Protein AF-A0A0U5GN51-F1 (afdb_monomer)

Secondary structure (DSSP, 8-state):
-------------------------------S-TT--SEEEEEE--TTPPSSSTTTHHHHHHHHHHSTT-EEEE--S----TTSHHHHHHHHHHHHHHHHHHHHHH-TT-EEEEEEETHHHHHHHHHHH--S-GGGT--SS-SS-TTTTTTEEEEEEES-TTPPTT-TT--SS--S----TTTSS--

Radius of gyration: 31.46 Å; Cα contacts (8 Å, |Δi|>4): 308; chains: 1; bounding box: 63×58×122 Å

Nearest PDB structures (foldseek):
  2axe-assembly1_A  TM=9.501E-01  e=9.273E-14  Talaromyces purpureogenus
  1g66-assembly1_A  TM=9.536E-01  e=6.601E-13  Talaromyces purpureogenus
  1qoz-assembly2_B  TM=9.505E-01  e=1.356E-12  Trichoderma reesei
  3hc7-assembly1_A  TM=6.832E-01  e=7.748E-05  Fromanvirus D29
  5h6b-assembly1_A  TM=6.484E-01  e=2.152E-02  Streptomyces sp. W007

Mean predicted aligned error: 11.3 Å

Structure (mmCIF, N/CA/C/O backbone):
data_AF-A0A0U5GN51-F1
#
_entry.id   AF-A0A0U5GN51-F1
#
loop_
_atom_site.group_PDB
_atom_site.id
_atom_site.type_symbol
_atom_site.label_atom_id
_atom_site.label_alt_id
_atom_site.label_comp_id
_atom_site.label_asym_id
_atom_site.label_entity_id
_atom_site.label_seq_id
_atom_site.pdbx_PDB_ins_code
_atom_site.Cartn_x
_atom_site.Cartn_y
_atom_site.Cartn_z
_atom_site.occupancy
_atom_site.B_iso_or_equiv
_atom_site.auth_seq_id
_atom_site.auth_comp_id
_atom_site.auth_asym_id
_atom_site.auth_atom_id
_atom_site.pdbx_PDB_model_num
ATOM 1 N N . MET A 1 1 ? -40.387 40.597 98.349 1.00 38.19 1 MET A N 1
ATOM 2 C CA . MET A 1 1 ? -41.046 39.315 98.676 1.00 38.19 1 MET A CA 1
ATOM 3 C C . MET A 1 1 ? -40.951 38.415 97.452 1.00 38.19 1 MET A C 1
ATOM 5 O O . MET A 1 1 ? -41.346 38.899 96.407 1.00 38.19 1 MET A O 1
ATOM 9 N N . LEU A 1 2 ? -40.359 37.216 97.619 1.00 40.59 2 LEU A N 1
ATOM 10 C CA . LEU A 1 2 ? -40.586 35.919 96.930 1.00 40.59 2 LEU A CA 1
ATOM 11 C C . LEU A 1 2 ? -40.814 35.911 95.391 1.00 40.59 2 LEU A C 1
ATOM 13 O O . LEU A 1 2 ? -41.627 36.668 94.898 1.00 40.59 2 LEU A O 1
ATOM 17 N N . THR A 1 3 ? -40.252 35.058 94.526 1.00 40.16 3 THR A N 1
ATOM 18 C CA . THR A 1 3 ? -39.489 33.790 94.581 1.00 40.16 3 THR A CA 1
ATOM 19 C C . THR A 1 3 ? -39.094 33.438 93.127 1.00 40.16 3 THR A C 1
ATOM 21 O O . THR A 1 3 ? -39.799 33.823 92.198 1.00 40.16 3 THR A O 1
ATOM 24 N N . ALA A 1 4 ? -37.995 32.700 92.925 1.00 49.88 4 ALA A N 1
ATOM 25 C CA . ALA A 1 4 ? -37.553 32.138 91.632 1.00 49.88 4 ALA A CA 1
ATOM 26 C C . ALA A 1 4 ? -38.436 30.945 91.165 1.00 49.88 4 ALA A C 1
ATOM 28 O O . ALA A 1 4 ? -39.259 30.481 91.956 1.00 49.88 4 ALA A O 1
ATOM 29 N N . PRO A 1 5 ? -38.252 30.396 89.939 1.00 51.97 5 PRO A N 1
ATOM 30 C CA . PRO A 1 5 ? -37.228 29.356 89.761 1.00 51.97 5 PRO A CA 1
ATOM 31 C C . PRO A 1 5 ? -36.459 29.371 88.419 1.00 51.97 5 PRO A C 1
ATOM 33 O O . PRO A 1 5 ? -36.757 30.095 87.476 1.00 51.97 5 PRO A O 1
ATOM 36 N N . ARG A 1 6 ? -35.399 28.557 88.422 1.00 58.19 6 ARG A N 1
ATOM 37 C CA . ARG A 1 6 ? -34.369 28.298 87.399 1.00 58.19 6 ARG A CA 1
ATOM 38 C C . ARG A 1 6 ? -34.846 27.249 86.378 1.00 58.19 6 ARG A C 1
ATOM 40 O O . ARG A 1 6 ? -35.735 26.494 86.739 1.00 58.19 6 ARG A O 1
ATOM 47 N N . LEU A 1 7 ? -34.194 27.151 85.207 1.00 44.00 7 LEU A N 1
ATOM 48 C CA . LEU A 1 7 ? -33.739 25.920 84.494 1.00 44.00 7 LEU A CA 1
ATOM 49 C C . LEU A 1 7 ? -33.368 26.277 83.021 1.00 44.00 7 LEU A C 1
ATOM 51 O O . LEU A 1 7 ? -34.203 26.803 82.302 1.00 44.00 7 LEU A O 1
ATOM 55 N N . THR A 1 8 ? -32.083 26.294 82.626 1.00 45.72 8 THR A N 1
ATOM 56 C CA . THR A 1 8 ? -31.265 25.252 81.929 1.00 45.72 8 THR A CA 1
ATOM 57 C C . THR A 1 8 ? -31.262 25.283 80.387 1.00 45.72 8 THR A C 1
ATOM 59 O O . THR A 1 8 ? -32.322 25.277 79.777 1.00 45.72 8 THR A O 1
ATOM 62 N N . ALA A 1 9 ? -30.046 25.114 79.830 1.00 43.88 9 ALA A N 1
ATOM 63 C CA . ALA A 1 9 ? -29.673 24.642 78.478 1.00 43.88 9 ALA A CA 1
ATOM 64 C C . ALA A 1 9 ? -29.927 25.622 77.301 1.00 43.88 9 ALA A C 1
ATOM 66 O O . ALA A 1 9 ? -30.834 26.431 77.353 1.00 43.88 9 ALA A O 1
ATOM 67 N N . ALA A 1 10 ? -29.156 25.662 76.210 1.00 46.44 10 ALA A N 1
ATOM 68 C CA . ALA A 1 10 ? -28.287 24.655 75.613 1.00 46.44 10 ALA A CA 1
ATOM 69 C C . ALA A 1 10 ? -27.150 25.308 74.798 1.00 46.44 10 ALA A C 1
ATOM 71 O O . ALA A 1 10 ? -27.327 26.352 74.172 1.00 46.44 10 ALA A O 1
ATOM 72 N N . LEU A 1 11 ? -25.990 24.652 74.789 1.00 46.25 11 LEU A N 1
ATOM 73 C CA . LEU A 1 11 ? -24.855 24.944 73.920 1.00 46.25 11 LEU A CA 1
ATOM 74 C C . LEU A 1 11 ? -25.123 24.277 72.559 1.00 46.25 11 LEU A C 1
ATOM 76 O O . LEU A 1 11 ? -25.147 23.050 72.473 1.00 46.25 11 LEU A O 1
ATOM 80 N N . ALA A 1 12 ? -25.370 25.058 71.508 1.00 49.84 12 ALA A N 1
ATOM 81 C CA . ALA A 1 12 ? -25.556 24.528 70.159 1.00 49.84 12 ALA A CA 1
ATOM 82 C C . ALA A 1 12 ? -24.184 24.248 69.517 1.00 49.84 12 ALA A C 1
ATOM 84 O O . ALA A 1 12 ? -23.492 25.170 69.089 1.00 49.84 12 ALA A O 1
ATOM 85 N N . LEU A 1 13 ? -23.779 22.975 69.466 1.00 45.56 13 LEU A N 1
ATOM 86 C CA . LEU A 1 13 ? -22.684 22.524 68.605 1.00 45.56 13 LEU A CA 1
ATOM 87 C C . LEU A 1 13 ? -23.172 22.498 67.148 1.00 45.56 13 LEU A C 1
ATOM 89 O O . LEU A 1 13 ? -24.049 21.710 66.798 1.00 45.56 13 LEU A O 1
ATOM 93 N N . LEU A 1 14 ? -22.571 23.326 66.291 1.00 48.72 14 LEU A N 1
ATOM 94 C CA . LEU A 1 14 ? -22.645 23.175 64.837 1.00 48.72 14 LEU A CA 1
ATOM 95 C C . LEU A 1 14 ? -21.832 21.931 64.432 1.00 48.72 14 LEU A C 1
ATOM 97 O O . LEU A 1 14 ? -20.604 21.975 64.398 1.00 48.72 14 LEU A O 1
ATOM 101 N N . MET A 1 15 ? -22.501 20.822 64.113 1.00 53.97 15 MET A N 1
ATOM 102 C CA . MET A 1 15 ? -21.882 19.729 63.357 1.00 53.97 15 MET A CA 1
ATOM 103 C C . MET A 1 15 ? -22.001 20.044 61.864 1.00 53.97 15 MET A C 1
ATOM 105 O O . MET A 1 15 ? -23.074 19.915 61.278 1.00 53.97 15 MET A O 1
ATOM 109 N N . GLY A 1 16 ? -20.900 20.480 61.251 1.00 48.59 16 GLY A N 1
ATOM 110 C CA . GLY A 1 16 ? -20.771 20.548 59.798 1.00 48.59 16 GLY A CA 1
ATOM 111 C C . GLY A 1 16 ? -20.596 19.141 59.229 1.00 48.59 16 GLY A C 1
ATOM 112 O O . GLY A 1 16 ? -19.594 18.481 59.487 1.00 48.59 16 GLY A O 1
ATOM 113 N N . SER A 1 17 ? -21.579 18.671 58.472 1.00 53.66 17 SER A N 1
ATOM 114 C CA . SER A 1 17 ? -21.536 17.410 57.733 1.00 53.66 17 SER A CA 1
ATOM 115 C C . SER A 1 17 ? -20.570 17.511 56.546 1.00 53.66 17 SER A C 1
ATOM 117 O O . SER A 1 17 ? -20.844 18.239 55.591 1.00 53.66 17 SER A O 1
ATOM 119 N N . LEU A 1 18 ? -19.459 16.765 56.580 1.00 51.66 18 LEU A N 1
ATOM 120 C CA . LEU A 1 18 ? -18.643 16.503 55.392 1.00 51.66 18 LEU A CA 1
ATOM 121 C C . LEU A 1 18 ? -19.393 15.524 54.481 1.00 51.66 18 LEU A C 1
ATOM 123 O O . LEU A 1 18 ? -19.531 14.345 54.803 1.00 51.66 18 LEU A O 1
ATOM 127 N N . ALA A 1 19 ? -19.872 16.010 53.338 1.00 51.22 19 ALA A N 1
ATOM 128 C CA . ALA A 1 19 ? -20.338 15.154 52.258 1.00 51.22 19 ALA A CA 1
ATOM 129 C C . ALA A 1 19 ? -19.118 14.524 51.568 1.00 51.22 19 ALA A C 1
ATOM 131 O O . ALA A 1 19 ? -18.328 15.215 50.925 1.00 51.22 19 ALA A O 1
ATOM 132 N N . VAL A 1 20 ? -18.947 13.213 51.725 1.00 55.44 20 VAL A N 1
ATOM 133 C CA . VAL A 1 20 ? -17.945 12.437 50.989 1.00 55.44 20 VAL A CA 1
ATOM 134 C C . VAL A 1 20 ? -18.515 12.179 49.596 1.00 55.44 20 VAL A C 1
ATOM 136 O O . VAL A 1 20 ? -19.449 11.395 49.443 1.00 55.44 20 VAL A O 1
ATOM 139 N N . ALA A 1 21 ? -18.002 12.874 48.581 1.00 53.38 21 ALA A N 1
ATOM 140 C CA . ALA A 1 21 ? -18.354 12.600 47.193 1.00 53.38 21 ALA A CA 1
ATOM 141 C C . ALA A 1 21 ? -17.786 11.228 46.802 1.00 53.38 21 ALA A C 1
ATOM 143 O O . ALA A 1 21 ? -16.571 11.035 46.754 1.00 53.38 21 ALA A O 1
ATOM 144 N N . SER A 1 22 ? -18.665 10.257 46.564 1.00 55.59 22 SER A N 1
ATOM 145 C CA . SER A 1 22 ? -18.295 8.950 46.030 1.00 55.59 22 SER A CA 1
ATOM 146 C C . SER A 1 22 ? -17.796 9.128 44.596 1.00 55.59 22 SER A C 1
ATOM 148 O O . SER A 1 22 ? -18.581 9.403 43.692 1.00 55.59 22 SER A O 1
ATOM 150 N N . LEU A 1 23 ? -16.485 9.001 44.391 1.00 53.91 23 LEU A N 1
ATOM 151 C CA . LEU A 1 23 ? -15.891 8.900 43.062 1.00 53.91 23 LEU A CA 1
ATOM 152 C C . LEU A 1 23 ? -16.212 7.504 42.527 1.00 53.91 23 LEU A C 1
ATOM 154 O O . LEU A 1 23 ? -15.568 6.525 42.903 1.00 53.91 23 LEU A O 1
ATOM 158 N N . THR A 1 24 ? -17.239 7.393 41.690 1.00 63.56 24 THR A N 1
ATOM 159 C CA . THR A 1 24 ? -17.376 6.211 40.844 1.00 63.56 24 THR A CA 1
ATOM 160 C C . THR A 1 24 ? -16.168 6.178 39.905 1.00 63.56 24 THR A C 1
ATOM 162 O O . THR A 1 24 ? -15.819 7.218 39.338 1.00 63.56 24 THR A O 1
ATOM 165 N N . PRO A 1 25 ? -15.484 5.032 39.746 1.00 55.38 25 PRO A N 1
ATOM 166 C CA . PRO A 1 25 ? -14.489 4.910 38.698 1.00 55.38 25 PRO A CA 1
ATOM 167 C C . PRO A 1 25 ? -15.198 5.177 37.371 1.00 55.38 25 PRO A C 1
ATOM 169 O O . PRO A 1 25 ? -16.188 4.527 37.037 1.00 55.38 25 PRO A O 1
ATOM 172 N N . LEU A 1 26 ? -14.734 6.204 36.664 1.00 50.91 26 LEU A N 1
ATOM 173 C CA . LEU A 1 26 ? -15.097 6.409 35.275 1.00 50.91 26 LEU A CA 1
ATOM 174 C C . LEU A 1 26 ? -14.551 5.196 34.528 1.00 50.91 26 LEU A C 1
ATOM 176 O O . LEU A 1 26 ? -13.338 5.021 34.443 1.00 50.91 26 LEU A O 1
ATOM 180 N N . ASP A 1 27 ? -15.453 4.350 34.049 1.00 50.72 27 ASP A N 1
ATOM 181 C CA . ASP A 1 27 ? -15.162 3.347 33.034 1.00 50.72 27 ASP A CA 1
ATOM 182 C C . ASP A 1 27 ? -14.655 4.112 31.801 1.00 50.72 27 ASP A C 1
ATOM 184 O O . ASP A 1 27 ? -15.428 4.684 31.028 1.00 50.72 27 ASP A O 1
ATOM 188 N N . VAL A 1 28 ? -13.331 4.226 31.665 1.00 54.47 28 VAL A N 1
ATOM 189 C CA . VAL A 1 28 ? -12.655 4.760 30.472 1.00 54.47 28 VAL A CA 1
ATOM 190 C C . VAL A 1 28 ? -12.574 3.634 29.441 1.00 54.47 28 VAL A C 1
ATOM 192 O O . VAL A 1 28 ? -11.522 3.328 28.903 1.00 54.47 28 VAL A O 1
ATOM 195 N N . ASP A 1 29 ? -13.707 2.995 29.177 1.00 56.75 29 ASP A N 1
ATOM 196 C CA . ASP A 1 29 ? -13.854 1.988 28.141 1.00 56.75 29 ASP A CA 1
ATOM 197 C C . ASP A 1 29 ? -15.118 2.316 27.343 1.00 56.75 29 ASP A C 1
ATOM 199 O O . ASP A 1 29 ? -16.209 2.480 27.884 1.00 56.75 29 ASP A O 1
ATOM 203 N N . LYS A 1 30 ? -14.943 2.445 26.022 1.00 49.97 30 LYS A N 1
ATOM 204 C CA . LYS A 1 30 ? -15.922 2.874 24.998 1.00 49.97 30 LYS A CA 1
ATOM 205 C C . LYS A 1 30 ? -16.166 4.381 24.836 1.00 49.97 30 LYS A C 1
ATOM 207 O O . LYS A 1 30 ? -17.293 4.868 24.790 1.00 49.97 30 LYS A O 1
ATOM 212 N N . ARG A 1 31 ? -15.092 5.091 24.489 1.00 43.47 31 ARG A N 1
ATOM 213 C CA . ARG A 1 31 ? -15.129 5.999 23.321 1.00 43.47 31 ARG A CA 1
ATOM 214 C C . ARG A 1 31 ? -14.282 5.464 22.162 1.00 43.47 31 ARG A C 1
ATOM 216 O O . ARG A 1 31 ? -13.689 6.240 21.424 1.00 43.47 31 ARG A O 1
ATOM 223 N N . GLN A 1 32 ? -14.237 4.147 21.959 1.00 51.44 32 GLN A N 1
ATOM 224 C CA . GLN A 1 32 ? -13.981 3.647 20.610 1.00 51.44 32 GLN A CA 1
ATOM 225 C C . GLN A 1 32 ? -15.177 4.090 19.783 1.00 51.44 32 GLN A C 1
ATOM 227 O O . GLN A 1 32 ? -16.275 3.546 19.907 1.00 51.44 32 GLN A O 1
ATOM 232 N N . SER A 1 33 ? -14.969 5.197 19.076 1.00 46.97 33 SER A N 1
ATOM 233 C CA . SER A 1 33 ? -15.914 5.798 18.156 1.00 46.97 33 SER A CA 1
ATOM 234 C C . SER A 1 33 ? -16.604 4.697 17.361 1.00 46.97 33 SER A C 1
ATOM 236 O O . SER A 1 33 ? -15.958 3.744 16.926 1.00 46.97 33 SER A O 1
ATOM 238 N N . ALA A 1 34 ? -17.907 4.825 17.149 1.00 52.12 34 ALA A N 1
ATOM 239 C CA . ALA A 1 34 ? -18.712 3.921 16.334 1.00 52.12 34 ALA A CA 1
ATOM 240 C C . ALA A 1 34 ? -18.304 3.912 14.832 1.00 52.12 34 ALA A C 1
ATOM 242 O O . ALA A 1 34 ? -19.148 3.691 13.971 1.00 52.12 34 ALA A O 1
ATOM 243 N N . THR A 1 35 ? -17.034 4.187 14.506 1.00 73.50 35 THR A N 1
ATOM 244 C CA . THR A 1 35 ? -16.494 4.464 13.167 1.00 73.50 35 THR A CA 1
ATOM 245 C C . THR A 1 35 ? -15.266 3.631 12.779 1.00 73.50 35 THR A C 1
ATOM 247 O O . THR A 1 35 ? -14.924 3.631 11.603 1.00 73.50 35 THR A O 1
ATOM 250 N N . CYS A 1 36 ? -14.590 2.933 13.701 1.00 91.94 36 CYS A N 1
ATOM 251 C CA . CYS A 1 36 ? -13.460 2.067 13.333 1.00 91.94 36 CYS A CA 1
ATOM 252 C C . CYS A 1 36 ? -13.967 0.708 12.848 1.00 91.94 36 CYS A C 1
ATOM 254 O O . CYS A 1 36 ? -14.686 0.014 13.569 1.00 91.94 36 CYS A O 1
ATOM 256 N N . ALA A 1 37 ? -13.580 0.316 11.637 1.00 95.75 37 ALA A N 1
ATOM 257 C CA . ALA A 1 37 ? -13.895 -1.005 11.115 1.00 95.75 37 ALA A CA 1
ATOM 258 C C . ALA A 1 37 ? -13.001 -2.063 11.766 1.00 95.75 37 ALA A C 1
ATOM 260 O O . ALA A 1 37 ? -11.827 -1.810 12.028 1.00 95.75 37 ALA A O 1
ATOM 261 N N . ALA A 1 38 ? -13.524 -3.271 11.983 1.00 95.56 38 ALA A N 1
ATOM 262 C CA . ALA A 1 38 ? -12.699 -4.381 12.466 1.00 95.56 38 ALA A CA 1
ATOM 263 C C . ALA A 1 38 ? -11.573 -4.723 11.472 1.00 95.56 38 ALA A C 1
ATOM 265 O O . ALA A 1 38 ? -10.470 -5.069 11.884 1.00 95.56 38 ALA A O 1
ATOM 266 N N . VAL A 1 39 ? -11.853 -4.576 10.172 1.00 98.00 39 VAL A N 1
ATOM 267 C CA . VAL A 1 39 ? -10.902 -4.763 9.074 1.00 98.00 39 VAL A CA 1
ATOM 268 C C . VAL A 1 39 ? -10.903 -3.520 8.185 1.00 98.00 39 VAL A C 1
ATOM 270 O O . VAL A 1 39 ? -11.970 -3.043 7.785 1.00 98.00 39 VAL A O 1
ATOM 273 N N . HIS A 1 40 ? -9.718 -3.013 7.857 1.00 98.44 40 HIS A N 1
ATOM 274 C CA . HIS A 1 40 ? -9.538 -1.892 6.942 1.00 98.44 40 HIS A CA 1
ATOM 275 C C . HIS A 1 40 ? -8.510 -2.210 5.859 1.00 98.44 40 HIS A C 1
ATOM 277 O O . HIS A 1 40 ? -7.457 -2.785 6.137 1.00 98.44 40 HIS A O 1
ATOM 283 N N . LEU A 1 41 ? -8.839 -1.865 4.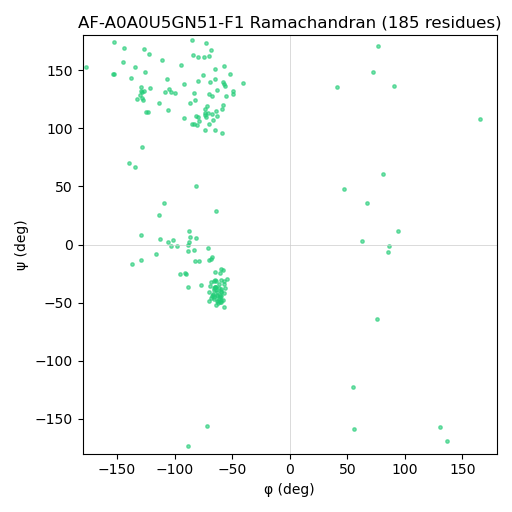617 1.00 98.81 41 LEU A N 1
ATOM 284 C CA . LEU A 1 41 ? -8.011 -2.131 3.449 1.00 98.81 41 LEU A CA 1
ATOM 285 C C . LEU A 1 41 ? -7.398 -0.836 2.924 1.00 98.81 41 LEU A C 1
ATOM 287 O O . LEU A 1 41 ? -8.128 0.104 2.625 1.00 98.81 41 LEU A O 1
ATOM 291 N N . PHE A 1 42 ? -6.093 -0.845 2.686 1.00 98.88 42 PHE A N 1
ATOM 292 C CA . PHE A 1 42 ? -5.419 0.167 1.877 1.00 98.88 42 PHE A CA 1
ATOM 293 C C . PHE A 1 42 ? -5.195 -0.376 0.474 1.00 98.88 42 PHE A C 1
ATOM 295 O O . PHE A 1 42 ? -4.677 -1.484 0.318 1.00 98.88 42 PHE A O 1
ATOM 302 N N . VAL A 1 43 ? -5.575 0.391 -0.545 1.00 98.88 43 VAL A N 1
ATOM 303 C CA . VAL A 1 43 ? -5.529 -0.060 -1.940 1.00 98.88 43 VAL A CA 1
ATOM 304 C C . VAL A 1 43 ? -4.706 0.904 -2.792 1.00 98.88 43 VAL A C 1
ATOM 306 O O . VAL A 1 43 ? -5.098 2.048 -2.998 1.00 98.88 43 VAL A O 1
ATOM 309 N N . ALA A 1 44 ? -3.567 0.448 -3.307 1.00 98.88 44 ALA A N 1
ATOM 310 C CA . ALA A 1 44 ? -2.667 1.236 -4.139 1.00 98.88 44 ALA A CA 1
ATOM 311 C C . ALA A 1 44 ? -2.764 0.821 -5.614 1.00 98.88 44 ALA A C 1
ATOM 313 O O . ALA A 1 44 ? -2.424 -0.305 -5.998 1.00 98.88 44 ALA A O 1
ATOM 314 N N . ARG A 1 45 ? -3.226 1.762 -6.442 1.00 98.81 45 ARG A N 1
ATOM 315 C CA . ARG A 1 45 ? -3.327 1.608 -7.899 1.00 98.81 45 ARG A CA 1
ATOM 316 C C . ARG A 1 45 ? -1.955 1.590 -8.576 1.00 98.81 45 ARG A C 1
ATOM 318 O O . ARG A 1 45 ? -0.970 2.045 -8.006 1.00 98.81 45 ARG A O 1
ATOM 325 N N . GLY A 1 46 ? -1.910 1.098 -9.805 1.00 98.50 46 GLY A N 1
ATOM 326 C CA . GLY A 1 46 ? -0.740 1.137 -10.668 1.00 98.50 46 GLY A CA 1
ATOM 327 C C . GLY A 1 46 ? -0.594 2.439 -11.453 1.00 98.50 46 GLY A C 1
ATOM 328 O O . GLY A 1 46 ? -1.442 3.332 -11.440 1.00 98.50 46 GLY A O 1
ATOM 329 N N . THR A 1 47 ? 0.515 2.524 -12.181 1.00 98.19 47 THR A N 1
ATOM 330 C CA . THR A 1 47 ? 0.878 3.673 -13.010 1.00 98.19 47 THR A CA 1
ATOM 331 C C . THR A 1 47 ? -0.203 4.014 -14.041 1.00 98.19 47 THR A C 1
ATOM 333 O O . THR A 1 47 ? -0.725 3.143 -14.730 1.00 98.19 47 THR A O 1
ATOM 336 N N . THR A 1 48 ? -0.501 5.305 -14.184 1.00 97.88 48 THR A N 1
ATOM 337 C CA . THR A 1 48 ? -1.510 5.935 -15.058 1.00 97.88 48 THR A CA 1
ATOM 338 C C . THR A 1 48 ? -2.964 5.568 -14.776 1.00 97.88 48 THR A C 1
ATOM 340 O O . THR A 1 48 ? -3.861 6.054 -15.467 1.00 97.88 48 THR A O 1
ATOM 343 N N . GLU A 1 49 ? -3.230 4.765 -13.747 1.00 98.44 49 GLU A N 1
ATOM 344 C CA . GLU A 1 49 ? -4.600 4.492 -13.341 1.00 98.44 49 GLU A CA 1
ATOM 345 C C . GLU A 1 49 ? -5.243 5.754 -12.732 1.00 98.44 49 GLU A C 1
ATOM 347 O O . GLU A 1 49 ? -4.579 6.490 -11.987 1.00 98.44 49 GLU A O 1
ATOM 352 N N . PRO A 1 50 ? -6.530 6.034 -13.022 1.00 98.06 50 PRO A N 1
ATOM 353 C CA . PRO A 1 50 ? -7.242 7.151 -12.406 1.00 98.06 50 PRO A CA 1
ATOM 354 C C . PRO A 1 50 ? -7.250 7.050 -10.873 1.00 98.06 50 PRO A C 1
ATOM 356 O O . PRO A 1 50 ? -7.218 5.933 -10.351 1.00 98.06 50 PRO A O 1
ATOM 359 N N . PRO A 1 51 ? -7.353 8.176 -10.138 1.00 98.25 51 PRO A N 1
ATOM 360 C CA . PRO A 1 51 ? -7.499 8.153 -8.684 1.00 98.25 51 PRO A CA 1
ATOM 361 C C . PRO A 1 51 ? -8.600 7.185 -8.224 1.00 98.25 51 PRO A C 1
ATOM 363 O O . PRO A 1 51 ? -9.709 7.192 -8.763 1.00 98.25 51 PRO A O 1
ATOM 366 N N . GLY A 1 52 ? -8.279 6.349 -7.235 1.00 98.19 52 GLY A N 1
ATOM 367 C CA . GLY A 1 52 ? -9.128 5.259 -6.759 1.00 98.19 52 GLY A CA 1
ATOM 368 C C . GLY A 1 52 ? -8.370 3.934 -6.658 1.00 98.19 52 GLY A C 1
ATOM 369 O O . GLY A 1 52 ? -7.146 3.908 -6.555 1.00 98.19 52 GLY A O 1
ATOM 370 N N . ASP A 1 53 ? -9.113 2.828 -6.695 1.00 98.19 53 ASP A N 1
ATOM 371 C CA . ASP A 1 53 ? -8.590 1.492 -6.370 1.00 98.19 53 ASP A CA 1
ATOM 372 C C . ASP A 1 53 ? -7.778 0.822 -7.493 1.00 98.19 53 ASP A C 1
ATOM 374 O O . ASP A 1 53 ? -7.136 -0.204 -7.264 1.00 98.19 53 ASP A O 1
ATOM 378 N N . GLY A 1 54 ? -7.853 1.347 -8.719 1.00 98.19 54 GLY A N 1
ATOM 379 C CA . GLY A 1 54 ? -7.260 0.719 -9.901 1.00 98.19 54 GLY A CA 1
ATOM 380 C C . GLY A 1 54 ? -7.734 -0.721 -10.152 1.00 98.19 54 GLY A C 1
ATOM 381 O O . GLY A 1 54 ? -8.778 -1.167 -9.664 1.00 98.19 54 GLY A O 1
ATOM 382 N N . LEU A 1 55 ? -6.945 -1.474 -10.915 1.00 97.88 55 LEU A N 1
ATOM 383 C CA . LEU A 1 55 ? -7.211 -2.863 -11.300 1.00 97.88 55 LEU A CA 1
ATOM 384 C C . LEU A 1 55 ? -7.333 -3.796 -10.088 1.00 97.88 55 LEU A C 1
ATOM 386 O O . LEU A 1 55 ? -8.192 -4.689 -10.059 1.00 97.88 55 LEU A O 1
ATOM 390 N N . ILE A 1 56 ? -6.508 -3.572 -9.062 1.00 98.25 56 ILE A N 1
ATOM 391 C CA . ILE A 1 56 ? -6.525 -4.378 -7.837 1.00 98.25 56 ILE A CA 1
ATOM 392 C C . ILE A 1 56 ? -7.773 -4.141 -6.981 1.00 98.25 56 ILE A C 1
ATOM 394 O O . ILE A 1 56 ? -8.108 -4.973 -6.138 1.00 98.25 56 ILE A O 1
ATOM 398 N N . GLY A 1 57 ? -8.543 -3.084 -7.256 1.00 98.31 57 GLY A N 1
ATOM 399 C CA . GLY A 1 57 ? -9.830 -2.834 -6.613 1.00 98.31 57 GLY A CA 1
ATOM 400 C C . GLY A 1 57 ? -10.812 -3.999 -6.715 1.00 98.31 57 GLY A C 1
ATOM 401 O O . GLY A 1 57 ? -11.595 -4.218 -5.795 1.00 98.31 57 GLY A O 1
ATOM 402 N N . SER A 1 58 ? -10.739 -4.809 -7.773 1.00 98.19 58 SER A N 1
ATOM 403 C CA . SER A 1 58 ? -11.548 -6.031 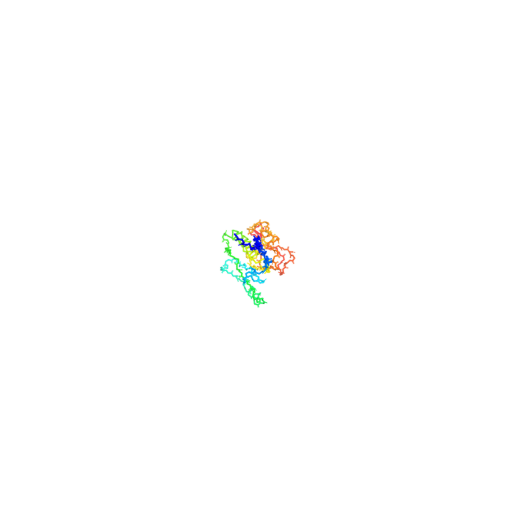-7.891 1.00 98.19 58 SER A CA 1
ATOM 404 C C . SER A 1 58 ? -11.284 -7.032 -6.754 1.00 98.19 58 SER A C 1
ATOM 406 O O . SER A 1 58 ? -12.232 -7.580 -6.190 1.00 98.19 58 SER A O 1
ATOM 408 N N . LEU A 1 59 ? -10.020 -7.212 -6.352 1.00 98.12 59 LEU A N 1
ATOM 409 C CA . LEU A 1 59 ? -9.651 -8.024 -5.193 1.00 98.12 59 LEU A CA 1
ATOM 410 C C . LEU A 1 59 ? -10.148 -7.386 -3.893 1.00 98.12 59 LEU A C 1
ATOM 412 O O . LEU A 1 59 ? -10.720 -8.082 -3.053 1.00 98.12 59 LEU A O 1
ATOM 416 N N . ALA A 1 60 ? -9.986 -6.069 -3.743 1.00 98.38 60 ALA A N 1
ATOM 417 C CA . ALA A 1 60 ? -10.480 -5.359 -2.567 1.00 98.38 60 ALA A CA 1
ATOM 418 C C . ALA A 1 60 ? -11.996 -5.559 -2.390 1.00 98.38 60 ALA A C 1
ATOM 420 O O . ALA A 1 60 ? -12.454 -5.838 -1.285 1.00 98.38 60 ALA A O 1
ATOM 421 N N . GLN A 1 61 ? -12.773 -5.519 -3.478 1.00 98.38 61 GLN A N 1
ATOM 422 C CA . GLN A 1 61 ? -14.217 -5.769 -3.430 1.00 98.38 61 GLN A CA 1
ATOM 423 C C . GLN A 1 61 ? -14.571 -7.202 -3.019 1.00 98.38 61 GLN A C 1
ATOM 425 O O . GLN A 1 61 ? -15.535 -7.400 -2.281 1.00 98.38 61 GLN A O 1
ATOM 430 N N . LEU A 1 62 ? -13.789 -8.204 -3.436 1.00 98.31 62 LEU A N 1
ATOM 431 C CA . LEU A 1 62 ? -13.980 -9.583 -2.973 1.00 98.31 62 LEU A CA 1
ATOM 432 C C . LEU A 1 62 ? -13.750 -9.701 -1.463 1.00 98.31 62 LEU A C 1
ATOM 434 O O . LEU A 1 62 ? -14.544 -10.333 -0.766 1.00 98.31 62 LEU A O 1
ATOM 438 N N . VAL A 1 63 ? -12.699 -9.060 -0.945 1.00 97.88 63 VAL A N 1
ATOM 439 C CA . VAL A 1 63 ? -12.402 -9.063 0.493 1.00 97.88 63 VAL A CA 1
ATOM 440 C C . VAL A 1 63 ? -13.475 -8.313 1.279 1.00 97.88 63 VAL A C 1
ATOM 442 O O . VAL A 1 63 ? -13.938 -8.830 2.293 1.00 97.88 63 VAL A O 1
ATOM 445 N N . LEU A 1 64 ? -13.941 -7.157 0.800 1.00 98.00 64 LEU A N 1
ATOM 446 C CA . LEU A 1 64 ? -15.058 -6.434 1.416 1.00 98.00 64 LEU A CA 1
ATOM 447 C C . LEU A 1 64 ? -16.347 -7.270 1.427 1.00 98.00 64 LEU A C 1
ATOM 449 O O . LEU A 1 64 ? -17.025 -7.344 2.448 1.00 98.00 64 LEU A O 1
ATOM 453 N N . GLY A 1 65 ? -16.668 -7.949 0.322 1.00 98.00 65 GLY A N 1
ATOM 454 C CA . GLY A 1 65 ? -17.846 -8.817 0.228 1.00 98.00 65 GLY A CA 1
ATOM 455 C C . GLY A 1 65 ? -17.797 -10.020 1.175 1.00 98.00 65 GLY A C 1
ATOM 456 O O . GLY A 1 65 ? -18.835 -10.451 1.676 1.00 98.00 65 GLY A O 1
ATOM 457 N N . ALA A 1 66 ? -16.600 -10.538 1.459 1.00 97.81 66 ALA A N 1
ATOM 458 C CA . ALA A 1 66 ? -16.388 -11.635 2.400 1.00 97.81 66 ALA A CA 1
ATOM 459 C C . ALA A 1 66 ? -16.328 -11.189 3.873 1.00 97.81 66 ALA A C 1
ATOM 461 O O . ALA A 1 66 ? -16.431 -12.032 4.763 1.00 97.81 66 ALA A O 1
ATOM 462 N N . ASN A 1 67 ? -16.177 -9.887 4.143 1.00 96.88 67 ASN A N 1
ATOM 463 C CA . ASN A 1 67 ? -15.992 -9.341 5.488 1.00 96.88 67 ASN A CA 1
ATOM 464 C C . ASN A 1 67 ? -16.993 -8.202 5.753 1.00 96.88 67 ASN A C 1
ATOM 466 O O . ASN A 1 67 ? -16.654 -7.026 5.600 1.00 96.88 67 ASN A O 1
ATOM 470 N N . PRO A 1 68 ? -18.235 -8.519 6.166 1.00 95.38 68 PRO A N 1
ATOM 471 C CA . PRO A 1 68 ? -19.238 -7.504 6.469 1.00 95.38 68 PRO A CA 1
ATOM 472 C C . PRO A 1 68 ? -18.742 -6.492 7.509 1.00 95.38 68 PRO A C 1
ATOM 474 O O . PRO A 1 68 ? -18.292 -6.865 8.591 1.00 95.38 68 PRO A O 1
ATOM 477 N N . GLY A 1 69 ? -18.845 -5.202 7.184 1.00 95.38 69 GLY A N 1
ATOM 478 C CA . GLY A 1 69 ? -18.367 -4.110 8.040 1.00 95.38 69 GLY A CA 1
ATOM 479 C C . GLY A 1 69 ? -16.887 -3.755 7.861 1.00 95.38 69 GLY A C 1
ATOM 480 O O . GLY A 1 69 ? -16.424 -2.814 8.504 1.00 95.38 69 GLY A O 1
ATOM 481 N N . ALA A 1 70 ? -16.154 -4.454 6.986 1.00 97.69 70 ALA A N 1
ATOM 482 C CA . ALA A 1 70 ? -14.847 -3.996 6.536 1.00 97.69 70 ALA A CA 1
ATOM 483 C C . ALA A 1 70 ? -14.973 -2.692 5.733 1.00 97.69 70 ALA A C 1
ATOM 485 O O . ALA A 1 70 ? -15.987 -2.426 5.083 1.00 97.69 70 ALA A O 1
ATOM 486 N N . THR A 1 71 ? -13.926 -1.876 5.779 1.00 98.31 71 THR A N 1
ATOM 487 C CA . THR A 1 71 ? -13.842 -0.606 5.042 1.00 98.31 71 THR A CA 1
ATOM 488 C C . THR A 1 71 ? -12.566 -0.565 4.213 1.00 98.31 71 THR A C 1
ATOM 490 O O . THR A 1 71 ? -11.699 -1.425 4.366 1.00 98.31 71 THR A O 1
ATOM 493 N N . LYS A 1 72 ? -12.455 0.411 3.311 1.00 98.31 72 LYS A N 1
ATOM 494 C CA . LYS A 1 72 ? -11.237 0.631 2.533 1.00 98.31 72 LYS A CA 1
ATOM 495 C C . LYS A 1 72 ? -10.983 2.107 2.279 1.00 98.31 72 LYS A C 1
ATOM 497 O O . LYS A 1 72 ? -11.943 2.876 2.191 1.00 98.31 72 LYS A O 1
ATOM 502 N N . GLU A 1 73 ? -9.729 2.438 2.028 1.00 98.56 73 GLU A N 1
ATOM 503 C CA . GLU A 1 73 ? -9.321 3.668 1.363 1.00 98.56 73 GLU A CA 1
ATOM 504 C C . GLU A 1 73 ? -8.257 3.392 0.295 1.00 98.56 73 GLU A C 1
ATOM 506 O O . GLU A 1 73 ? -7.543 2.386 0.331 1.00 98.56 73 GLU A O 1
ATOM 511 N N . SER A 1 74 ? -8.215 4.251 -0.722 1.00 98.81 74 SER A N 1
ATOM 512 C CA . SER A 1 74 ? -7.212 4.162 -1.780 1.00 98.81 74 SER A CA 1
ATOM 513 C C . SER A 1 74 ? -6.014 5.022 -1.395 1.00 98.81 74 SER A C 1
ATOM 515 O O . SER A 1 74 ? -6.211 6.149 -0.954 1.00 98.81 74 SER A O 1
ATOM 517 N N . ILE A 1 75 ? -4.795 4.532 -1.625 1.00 98.81 75 ILE A N 1
ATOM 518 C CA . ILE A 1 75 ? -3.585 5.329 -1.412 1.00 98.81 75 ILE A CA 1
ATOM 519 C C . ILE A 1 75 ? -3.587 6.509 -2.386 1.00 98.81 75 ILE A C 1
ATOM 521 O O . ILE A 1 75 ? -3.499 6.324 -3.607 1.00 98.81 75 ILE A O 1
ATOM 525 N N . ASP A 1 76 ? -3.681 7.721 -1.839 1.00 98.12 76 ASP A N 1
ATOM 526 C CA . ASP A 1 76 ? -3.636 8.944 -2.635 1.00 98.12 76 ASP A CA 1
ATOM 527 C C . ASP A 1 76 ? -2.192 9.360 -2.939 1.00 98.12 76 ASP A C 1
ATOM 529 O O . ASP A 1 76 ? -1.457 9.854 -2.090 1.00 98.12 76 ASP A O 1
ATOM 533 N N . TYR A 1 77 ? -1.770 9.107 -4.172 1.00 98.31 77 TYR A N 1
ATOM 534 C CA . TYR A 1 77 ? -0.444 9.446 -4.678 1.00 98.31 77 TYR A CA 1
ATOM 535 C C . TYR A 1 77 ? -0.498 9.663 -6.194 1.00 98.31 77 TYR A C 1
ATOM 537 O O . TYR A 1 77 ? -1.536 9.427 -6.817 1.00 98.31 77 TYR A O 1
ATOM 545 N N . LEU A 1 78 ? 0.601 10.100 -6.816 1.00 97.56 78 LEU A N 1
ATOM 546 C CA . LEU A 1 78 ? 0.602 10.513 -8.226 1.00 97.56 78 LEU A CA 1
ATOM 547 C C . LEU A 1 78 ? 0.297 9.375 -9.214 1.00 97.56 78 LEU A C 1
ATOM 549 O O . LEU A 1 78 ? -0.381 9.613 -10.213 1.00 97.56 78 LEU A O 1
ATOM 553 N N . ALA A 1 79 ? 0.762 8.153 -8.944 1.00 97.81 79 ALA A N 1
ATOM 554 C CA . ALA A 1 79 ? 0.650 7.003 -9.843 1.00 97.81 79 ALA A CA 1
ATOM 555 C C . ALA A 1 79 ? 1.043 7.313 -11.298 1.00 97.81 79 ALA A C 1
ATOM 557 O O . ALA A 1 79 ? 0.308 7.002 -12.229 1.00 97.81 79 ALA A O 1
ATOM 558 N N . THR A 1 80 ? 2.176 7.971 -11.526 1.00 96.56 80 THR A N 1
ATOM 559 C CA . THR A 1 80 ? 2.575 8.452 -12.860 1.00 96.56 80 THR A CA 1
ATOM 560 C C . THR A 1 80 ? 3.779 7.698 -13.417 1.00 96.56 80 THR A C 1
ATOM 562 O O . THR A 1 80 ? 4.533 7.054 -12.687 1.00 96.56 80 THR A O 1
ATOM 565 N N . SER A 1 81 ? 3.926 7.754 -14.740 1.00 94.25 81 SER A N 1
ATOM 566 C CA . SER A 1 81 ? 5.061 7.219 -15.489 1.00 94.25 81 SER A CA 1
ATOM 567 C C . SER A 1 81 ? 6.192 8.244 -15.612 1.00 94.25 81 SER A C 1
ATOM 569 O O . SER A 1 81 ? 6.128 9.350 -15.063 1.00 94.25 81 SER A O 1
ATOM 571 N N . ASP A 1 82 ? 7.210 7.886 -16.392 1.00 89.25 82 ASP A N 1
ATOM 572 C CA . ASP A 1 82 ? 8.285 8.786 -16.795 1.00 89.25 82 ASP A CA 1
ATOM 573 C C . ASP A 1 82 ? 7.769 10.095 -17.412 1.00 89.25 82 ASP A C 1
ATOM 575 O O . ASP A 1 82 ? 6.725 10.100 -18.076 1.00 89.25 82 ASP A O 1
ATOM 579 N N . PRO A 1 83 ? 8.490 11.214 -17.202 1.00 91.56 83 PRO A N 1
ATOM 580 C CA . PRO A 1 83 ? 9.806 11.321 -16.548 1.00 91.56 83 PRO A CA 1
ATOM 581 C C . PRO A 1 83 ? 9.748 11.468 -15.016 1.00 91.56 83 PRO A C 1
ATOM 583 O O . PRO A 1 83 ? 10.770 11.722 -14.385 1.00 91.56 83 PRO A O 1
ATOM 586 N N . ILE A 1 84 ? 8.562 11.357 -14.410 1.00 92.69 84 ILE A N 1
ATOM 587 C CA . ILE A 1 84 ? 8.346 11.595 -12.974 1.00 92.69 84 ILE A CA 1
ATOM 588 C C . ILE A 1 84 ? 7.952 10.322 -12.212 1.00 92.69 84 ILE A C 1
ATOM 590 O O . ILE A 1 84 ? 7.354 10.405 -11.141 1.00 92.69 84 ILE A O 1
ATOM 594 N N . TYR A 1 85 ? 8.329 9.146 -12.725 1.00 93.38 85 TYR A N 1
ATOM 595 C CA . TYR A 1 85 ? 8.099 7.863 -12.056 1.00 93.38 85 TYR A CA 1
ATOM 596 C C . TYR A 1 85 ? 8.776 7.816 -10.678 1.00 93.38 85 TYR A C 1
ATOM 598 O O . TYR A 1 85 ? 8.116 7.504 -9.692 1.00 93.38 85 TYR A O 1
ATOM 606 N N . LEU A 1 86 ? 10.061 8.183 -10.576 1.00 93.12 86 LEU A N 1
ATOM 607 C CA . LEU A 1 86 ? 10.786 8.116 -9.296 1.00 93.12 86 LEU A CA 1
ATOM 608 C C . LEU A 1 86 ? 10.182 9.055 -8.235 1.00 93.12 86 LEU A C 1
ATOM 610 O O . LEU A 1 86 ? 9.871 8.571 -7.149 1.00 93.12 86 LEU A O 1
ATOM 614 N N . PRO A 1 87 ? 9.898 10.346 -8.530 1.00 93.94 87 PRO A N 1
ATOM 615 C CA . PRO A 1 87 ? 9.135 11.189 -7.609 1.00 93.94 87 PRO A CA 1
ATOM 616 C C . PRO A 1 87 ? 7.763 10.611 -7.235 1.00 93.94 87 PRO A C 1
ATOM 618 O O . PRO A 1 87 ? 7.347 10.739 -6.088 1.00 93.94 87 PRO A O 1
ATOM 621 N N . SER A 1 88 ? 7.064 9.961 -8.176 1.00 96.50 88 SER A N 1
ATOM 622 C CA . SER A 1 88 ? 5.790 9.277 -7.904 1.00 96.50 88 SER A CA 1
ATOM 623 C C . SER A 1 88 ? 5.946 8.185 -6.853 1.00 96.50 88 SER A C 1
ATOM 625 O O . SER A 1 88 ? 5.120 8.093 -5.951 1.00 96.50 88 SER A O 1
ATOM 627 N N . VAL A 1 89 ? 7.003 7.376 -6.954 1.00 95.88 89 VAL A N 1
ATOM 628 C CA . VAL A 1 89 ? 7.304 6.319 -5.983 1.00 95.88 89 VAL A CA 1
ATOM 629 C C . VAL A 1 89 ? 7.610 6.916 -4.616 1.00 95.88 89 VAL A C 1
ATOM 631 O O . VAL A 1 89 ? 6.961 6.534 -3.649 1.00 95.88 89 VAL A O 1
ATOM 634 N N . THR A 1 90 ? 8.527 7.885 -4.529 1.00 94.38 90 THR A N 1
ATOM 635 C CA . THR A 1 90 ? 8.907 8.495 -3.244 1.00 94.38 90 THR A CA 1
ATOM 636 C C . THR A 1 90 ? 7.697 9.109 -2.533 1.00 94.38 90 THR A C 1
ATOM 638 O O . THR A 1 90 ? 7.444 8.800 -1.372 1.00 94.38 90 THR A O 1
ATOM 641 N N . ILE A 1 91 ? 6.883 9.891 -3.253 1.00 95.88 91 ILE A N 1
ATOM 642 C CA . ILE A 1 91 ? 5.643 10.475 -2.715 1.00 95.88 91 ILE A CA 1
ATOM 643 C C . ILE A 1 91 ? 4.633 9.381 -2.344 1.00 95.88 91 ILE A C 1
ATOM 645 O O . ILE A 1 91 ? 3.913 9.504 -1.359 1.00 95.88 91 ILE A O 1
ATOM 649 N N . GLY A 1 92 ? 4.564 8.292 -3.111 1.00 98.00 92 GLY A N 1
ATOM 650 C CA . GLY A 1 92 ? 3.693 7.162 -2.798 1.00 98.00 92 GLY A CA 1
ATOM 651 C C . GLY A 1 92 ? 4.085 6.431 -1.515 1.00 98.00 92 GLY A C 1
ATOM 652 O O . GLY A 1 92 ? 3.205 6.072 -0.739 1.00 98.00 92 GLY A O 1
ATOM 653 N N . ILE A 1 93 ? 5.381 6.252 -1.254 1.00 97.75 93 ILE A N 1
ATOM 654 C CA . ILE A 1 93 ? 5.893 5.658 -0.006 1.00 97.75 93 ILE A CA 1
ATOM 655 C C . ILE A 1 93 ? 5.517 6.540 1.192 1.00 97.75 93 ILE A C 1
ATOM 657 O O . ILE A 1 93 ? 5.030 6.044 2.214 1.00 97.75 93 ILE A O 1
ATOM 661 N N . GLU A 1 94 ? 5.684 7.858 1.057 1.00 96.88 94 GLU A N 1
ATOM 662 C CA . GLU A 1 94 ? 5.255 8.831 2.068 1.00 96.88 94 GLU A CA 1
ATOM 663 C C . GLU A 1 94 ? 3.741 8.754 2.302 1.00 96.88 94 GLU A C 1
ATOM 665 O O . GLU A 1 94 ? 3.305 8.655 3.448 1.00 96.88 94 GLU A O 1
ATOM 670 N N . ALA A 1 95 ? 2.943 8.683 1.232 1.00 98.50 95 ALA A N 1
ATOM 671 C CA . ALA A 1 95 ? 1.491 8.571 1.316 1.00 98.50 95 ALA A CA 1
ATOM 672 C C . ALA A 1 95 ? 1.033 7.274 2.001 1.00 98.50 95 ALA A C 1
ATOM 674 O O . ALA A 1 95 ? 0.102 7.309 2.806 1.00 98.50 95 ALA A O 1
ATOM 675 N N . VAL A 1 96 ? 1.670 6.131 1.714 1.00 98.69 96 VAL A 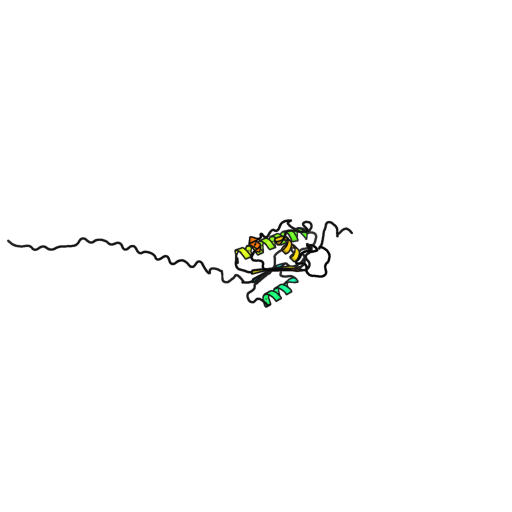N 1
ATOM 676 C CA . VAL A 1 96 ? 1.406 4.865 2.423 1.00 98.69 96 VAL A CA 1
ATOM 677 C C . VAL A 1 96 ? 1.698 5.032 3.911 1.00 98.69 96 VAL A C 1
ATOM 679 O O . VAL A 1 96 ? 0.867 4.681 4.747 1.00 98.69 96 VAL A O 1
ATOM 682 N N . THR A 1 97 ? 2.849 5.612 4.244 1.00 98.00 97 THR A N 1
ATOM 683 C CA . THR A 1 97 ? 3.266 5.830 5.633 1.00 98.00 97 THR A CA 1
ATOM 684 C C . THR A 1 97 ? 2.274 6.725 6.371 1.00 98.00 97 THR A C 1
ATOM 686 O O . THR A 1 97 ? 1.804 6.368 7.449 1.00 98.00 97 THR A O 1
ATOM 689 N N . GLU A 1 98 ? 1.902 7.864 5.790 1.00 98.25 98 GLU A N 1
ATOM 690 C CA . GLU A 1 98 ? 0.969 8.814 6.394 1.00 98.25 98 GLU A CA 1
ATOM 691 C C . GLU A 1 98 ? -0.415 8.191 6.615 1.00 98.25 98 GLU A C 1
ATOM 693 O O . GLU A 1 98 ? -0.935 8.229 7.731 1.00 98.25 98 GLU A O 1
ATOM 698 N N . GLN A 1 99 ? -0.994 7.561 5.591 1.00 98.38 99 GLN A N 1
ATOM 699 C CA . GLN A 1 99 ? -2.343 6.994 5.677 1.00 98.38 99 GLN A CA 1
ATOM 700 C C . GLN A 1 99 ? -2.408 5.826 6.667 1.00 98.38 99 GLN A C 1
ATOM 702 O O . GLN A 1 99 ? -3.270 5.815 7.547 1.00 98.38 99 GLN A O 1
ATOM 707 N N . VAL A 1 100 ? -1.456 4.887 6.606 1.00 98.25 100 VAL A N 1
ATOM 708 C CA . VAL A 1 100 ? -1.419 3.742 7.532 1.00 98.25 100 VAL A CA 1
ATOM 709 C C . VAL A 1 100 ? -1.238 4.215 8.972 1.00 98.25 100 VAL A C 1
ATOM 711 O O . VAL A 1 100 ? -1.984 3.800 9.858 1.00 98.25 100 VAL A O 1
ATOM 714 N N . THR A 1 101 ? -0.279 5.106 9.230 1.00 97.12 101 THR A N 1
ATOM 715 C CA . THR A 1 101 ? 0.014 5.561 10.600 1.00 97.12 101 THR A CA 1
ATOM 716 C C . THR A 1 101 ? -1.102 6.428 11.176 1.00 97.12 101 THR A C 1
ATOM 718 O O . THR A 1 101 ? -1.424 6.302 12.363 1.00 97.12 101 THR A O 1
ATOM 721 N N . SER A 1 102 ? -1.747 7.246 10.341 1.00 96.94 102 SER A N 1
ATOM 722 C CA . SER A 1 102 ? -2.948 8.001 10.700 1.00 96.94 102 SER A CA 1
ATOM 723 C C . SER A 1 102 ? -4.092 7.063 11.088 1.00 96.94 102 SER A C 1
ATOM 725 O O . SER A 1 102 ? -4.689 7.215 12.159 1.00 96.94 102 SER A O 1
ATOM 727 N N . TYR A 1 103 ? -4.343 6.024 10.284 1.00 96.56 103 TYR A N 1
ATOM 728 C CA . TYR A 1 103 ? -5.403 5.061 10.563 1.00 96.56 103 TYR A CA 1
ATOM 729 C C . TYR A 1 103 ? -5.138 4.251 11.832 1.00 96.56 103 TYR A C 1
ATOM 731 O O . TYR A 1 103 ? -6.033 4.123 12.663 1.00 96.56 103 TYR A O 1
ATOM 739 N N . VAL A 1 104 ? -3.919 3.737 12.034 1.00 95.44 104 VAL A N 1
ATOM 740 C CA . VAL A 1 104 ? -3.552 3.006 13.264 1.00 95.44 104 VAL A CA 1
ATOM 741 C C . VAL A 1 104 ? -3.719 3.896 14.494 1.00 95.44 104 VAL A C 1
ATOM 743 O O . VAL A 1 104 ? -4.247 3.446 15.508 1.00 95.44 104 VAL A O 1
ATOM 746 N N . SER A 1 105 ? -3.344 5.174 14.399 1.00 95.00 105 SER A N 1
ATOM 747 C CA . SER A 1 105 ? -3.509 6.129 15.501 1.00 95.00 105 SER A CA 1
ATOM 748 C C . SER A 1 105 ? -4.983 6.372 15.844 1.00 95.00 105 SER A C 1
ATOM 750 O O . SER A 1 105 ? -5.343 6.473 17.017 1.00 95.00 105 SER A O 1
ATOM 752 N N . ALA A 1 106 ? -5.851 6.451 14.833 1.00 95.25 106 ALA A N 1
ATOM 753 C CA . ALA A 1 106 ? -7.288 6.640 15.021 1.00 95.25 106 ALA A CA 1
ATOM 754 C C . ALA A 1 106 ? -8.012 5.351 15.455 1.00 95.25 106 ALA A C 1
ATOM 756 O O . ALA A 1 106 ? -8.973 5.399 16.227 1.00 95.25 106 ALA A O 1
ATOM 757 N N . CYS A 1 107 ? -7.551 4.203 14.961 1.00 96.06 107 CYS A N 1
ATOM 758 C CA . CYS A 1 107 ? -8.185 2.898 15.084 1.00 96.06 107 CYS A CA 1
ATOM 759 C C . CYS A 1 107 ? -7.166 1.808 15.478 1.00 96.06 107 CYS A C 1
ATOM 761 O O . CYS A 1 107 ? -6.943 0.853 14.730 1.00 96.06 107 CYS A O 1
ATOM 763 N N . PRO A 1 108 ? -6.596 1.878 16.695 1.00 95.38 108 PRO A N 1
ATOM 764 C CA . PRO A 1 108 ? -5.481 1.020 17.118 1.00 95.38 108 PRO A CA 1
ATOM 765 C C . PRO A 1 108 ? -5.844 -0.460 17.275 1.00 95.38 108 PRO A C 1
ATOM 767 O O . PRO A 1 108 ? -4.961 -1.294 17.426 1.00 95.38 108 PRO A O 1
ATOM 770 N N . ASN A 1 109 ? -7.133 -0.805 17.233 1.00 95.62 109 ASN A N 1
ATOM 771 C CA . ASN A 1 109 ? -7.621 -2.181 17.350 1.00 95.62 109 ASN A CA 1
ATOM 772 C C . ASN A 1 109 ? -8.095 -2.769 16.008 1.00 95.62 109 ASN A C 1
ATOM 774 O O . ASN A 1 109 ? -8.612 -3.885 15.976 1.00 95.62 109 ASN A O 1
ATOM 778 N N . SER A 1 110 ? -7.972 -2.021 14.909 1.00 96.62 110 SER A N 1
ATOM 779 C CA . SER A 1 110 ? -8.348 -2.496 13.577 1.00 96.62 110 SER A CA 1
ATOM 780 C C . SER A 1 110 ? -7.268 -3.390 12.986 1.00 96.62 110 SER A C 1
ATOM 782 O O . SER A 1 110 ? -6.082 -3.100 13.103 1.00 96.62 110 SER A O 1
ATOM 784 N N . THR A 1 111 ? -7.688 -4.449 12.299 1.00 97.94 111 THR A N 1
ATOM 785 C CA . THR A 1 111 ? -6.816 -5.267 11.453 1.00 97.94 111 THR A CA 1
ATOM 786 C C . THR A 1 111 ? -6.667 -4.622 10.081 1.00 97.94 111 THR A C 1
ATOM 788 O O . THR A 1 111 ? -7.665 -4.281 9.445 1.00 97.94 111 THR A O 1
ATOM 791 N N . LEU A 1 112 ? -5.434 -4.477 9.608 1.00 98.56 112 LEU A N 1
ATOM 792 C CA . LEU A 1 112 ? -5.126 -3.821 8.342 1.00 98.56 112 LEU A CA 1
ATOM 793 C C . LEU A 1 112 ? -4.715 -4.832 7.275 1.00 98.56 112 LEU A C 1
ATOM 795 O O . LEU A 1 112 ? -4.008 -5.805 7.550 1.00 98.56 112 LEU A O 1
ATOM 799 N N . VAL A 1 113 ? -5.146 -4.572 6.044 1.00 98.69 113 VAL A N 1
ATOM 800 C CA . VAL A 1 113 ? -4.733 -5.310 4.850 1.00 98.69 113 VAL A CA 1
ATOM 801 C C . VAL A 1 113 ? -4.263 -4.311 3.804 1.00 98.69 113 VAL A C 1
ATOM 803 O O . VAL A 1 113 ? -4.997 -3.391 3.456 1.00 98.69 113 VAL A O 1
ATOM 806 N N . LEU A 1 114 ? -3.050 -4.484 3.292 1.00 98.88 114 LEU A N 1
ATOM 807 C CA . LEU A 1 114 ? -2.501 -3.620 2.248 1.00 98.88 114 LEU A CA 1
ATOM 808 C C . LEU A 1 114 ? -2.537 -4.362 0.912 1.00 98.88 114 LEU A C 1
ATOM 810 O O . LEU A 1 114 ? -2.162 -5.532 0.833 1.00 98.88 114 LEU A O 1
ATOM 814 N N . MET A 1 115 ? -3.003 -3.697 -0.141 1.00 98.81 115 MET A N 1
ATOM 815 C CA . MET A 1 115 ? -3.097 -4.263 -1.484 1.00 98.81 115 MET A CA 1
ATOM 816 C C . MET A 1 115 ? -2.482 -3.321 -2.511 1.00 98.81 115 MET A C 1
ATOM 818 O O . MET A 1 115 ? -2.866 -2.157 -2.563 1.00 98.81 115 MET A O 1
ATOM 822 N N . GLY A 1 116 ? -1.573 -3.812 -3.353 1.00 98.75 116 GLY A N 1
ATOM 823 C CA . GLY A 1 116 ? -0.918 -2.988 -4.376 1.00 98.75 116 GLY A CA 1
ATOM 824 C C . GLY A 1 116 ? -0.762 -3.666 -5.733 1.00 98.75 116 GLY A C 1
ATOM 825 O O . GLY A 1 116 ? -0.480 -4.860 -5.817 1.00 98.75 116 GLY A O 1
ATOM 826 N N . TYR A 1 117 ? -0.909 -2.900 -6.812 1.00 98.69 117 TYR A N 1
ATOM 827 C CA . TYR A 1 117 ? -0.624 -3.360 -8.174 1.00 98.69 117 TYR A CA 1
ATOM 828 C C . TYR A 1 117 ? 0.432 -2.491 -8.853 1.00 98.69 117 TYR A C 1
ATOM 830 O O . TYR A 1 117 ? 0.340 -1.266 -8.821 1.00 98.69 117 TYR A O 1
ATOM 838 N N . SER A 1 118 ? 1.409 -3.116 -9.519 1.00 97.88 118 SER A N 1
ATOM 839 C CA . SER A 1 118 ? 2.461 -2.426 -10.276 1.00 97.88 118 SER A CA 1
ATOM 840 C C . SER A 1 118 ? 3.208 -1.405 -9.399 1.00 97.88 118 SER A C 1
ATOM 842 O O . SER A 1 118 ? 3.719 -1.779 -8.349 1.00 97.88 118 SER A O 1
ATOM 844 N N . GLN A 1 119 ? 3.251 -0.118 -9.752 1.00 97.56 119 GLN A N 1
ATOM 845 C CA . GLN A 1 119 ? 3.844 0.916 -8.890 1.00 97.56 119 GLN A CA 1
ATOM 846 C C . GLN A 1 119 ? 3.193 0.974 -7.492 1.00 97.56 119 GLN A C 1
ATOM 848 O O . GLN A 1 119 ? 3.880 1.240 -6.512 1.00 97.56 119 GLN A O 1
ATOM 853 N N . GLY A 1 120 ? 1.901 0.652 -7.370 1.00 98.50 120 GLY A N 1
ATOM 854 C CA . GLY A 1 120 ? 1.210 0.535 -6.086 1.00 98.50 120 GLY A CA 1
ATOM 855 C C . GLY A 1 120 ? 1.721 -0.620 -5.216 1.00 98.50 120 GLY A C 1
ATOM 856 O O . GLY A 1 120 ? 1.722 -0.522 -3.992 1.00 98.50 120 GLY A O 1
ATOM 857 N N . ALA A 1 121 ? 2.186 -1.710 -5.835 1.00 97.88 121 ALA A N 1
ATOM 858 C CA . ALA A 1 121 ? 2.867 -2.788 -5.120 1.00 97.88 121 ALA A CA 1
ATOM 859 C C . ALA A 1 121 ? 4.221 -2.319 -4.580 1.00 97.88 121 ALA A C 1
ATOM 861 O O . ALA A 1 121 ? 4.521 -2.558 -3.411 1.00 97.88 121 ALA A O 1
ATOM 862 N N . GLN A 1 122 ? 4.976 -1.603 -5.416 1.00 96.50 122 GLN A N 1
ATOM 863 C CA . GLN A 1 122 ? 6.287 -1.068 -5.066 1.00 96.50 122 GLN A CA 1
ATOM 864 C C . GLN A 1 122 ? 6.213 -0.160 -3.838 1.00 96.50 122 GLN A C 1
ATOM 866 O O . GLN A 1 122 ? 6.892 -0.406 -2.851 1.00 96.50 122 GLN A O 1
ATOM 871 N N . ILE 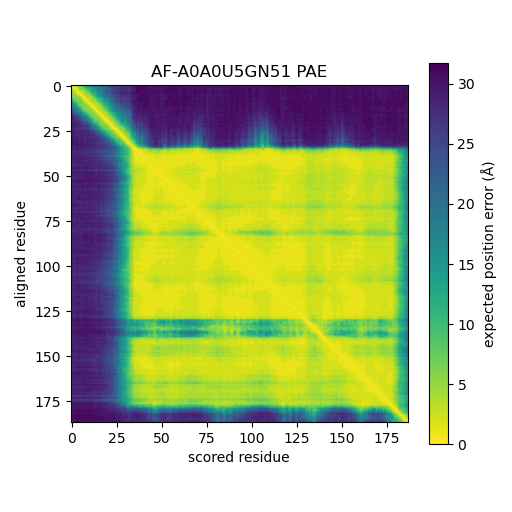A 1 123 ? 5.338 0.851 -3.855 1.00 97.81 123 ILE A N 1
ATOM 872 C CA . ILE A 1 123 ? 5.271 1.834 -2.762 1.00 97.81 123 ILE A CA 1
ATOM 873 C C . ILE A 1 123 ? 4.837 1.208 -1.429 1.00 97.81 123 ILE A C 1
ATOM 875 O O . ILE A 1 123 ? 5.260 1.668 -0.373 1.00 97.81 123 ILE A O 1
ATOM 879 N N . ILE A 1 124 ? 4.012 0.152 -1.464 1.00 98.31 124 ILE A N 1
ATOM 880 C CA . ILE A 1 124 ? 3.603 -0.583 -0.262 1.00 98.31 124 ILE A CA 1
ATOM 881 C C . ILE A 1 124 ? 4.779 -1.380 0.298 1.00 98.31 124 ILE A C 1
ATOM 883 O O . ILE A 1 124 ? 5.031 -1.326 1.500 1.00 98.31 124 ILE A O 1
ATOM 887 N N . LEU A 1 125 ? 5.489 -2.126 -0.550 1.00 96.06 125 LEU A N 1
ATOM 888 C CA . LEU A 1 125 ? 6.605 -2.951 -0.097 1.00 96.06 125 LEU A CA 1
ATOM 889 C C . LEU A 1 125 ? 7.802 -2.104 0.332 1.00 96.06 125 LEU A C 1
ATOM 891 O O . LEU A 1 125 ? 8.357 -2.375 1.391 1.00 96.06 125 LEU A O 1
ATOM 895 N N . ASP A 1 126 ? 8.135 -1.041 -0.398 1.00 95.56 126 ASP A N 1
ATOM 896 C CA . ASP A 1 126 ? 9.221 -0.130 -0.029 1.00 95.56 126 ASP A CA 1
ATOM 897 C C . ASP A 1 126 ? 8.942 0.547 1.327 1.00 95.56 126 ASP A C 1
ATOM 899 O O . ASP A 1 126 ? 9.847 0.675 2.151 1.00 95.56 126 ASP A O 1
ATOM 903 N N . ALA A 1 127 ? 7.683 0.905 1.619 1.00 96.88 127 ALA A N 1
ATOM 904 C CA . ALA A 1 127 ? 7.308 1.469 2.918 1.00 96.88 127 ALA A CA 1
ATOM 905 C C . ALA A 1 127 ? 7.472 0.472 4.082 1.00 96.88 127 AL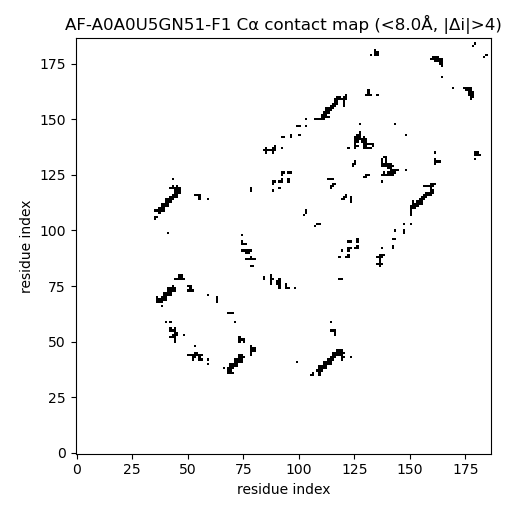A A C 1
ATOM 907 O O . ALA A 1 127 ? 7.860 0.864 5.183 1.00 96.88 127 ALA A O 1
ATOM 908 N N . LEU A 1 128 ? 7.173 -0.813 3.856 1.00 95.69 128 LEU A N 1
ATOM 909 C CA . LEU A 1 128 ? 7.186 -1.854 4.893 1.00 95.69 128 LEU A CA 1
ATOM 910 C C . LEU A 1 128 ? 8.544 -2.531 5.082 1.00 95.69 128 LEU A C 1
ATOM 912 O O . LEU A 1 128 ? 8.891 -2.927 6.193 1.00 95.69 128 LEU A O 1
ATOM 916 N N . CYS A 1 129 ? 9.276 -2.727 3.993 1.00 92.19 129 CYS A N 1
ATOM 917 C CA . CYS A 1 129 ? 10.470 -3.565 3.941 1.00 92.19 129 CYS A CA 1
ATOM 918 C C . CYS A 1 129 ? 11.732 -2.769 3.610 1.00 92.19 129 CYS A C 1
ATOM 920 O O . CYS A 1 129 ? 12.831 -3.311 3.720 1.00 92.19 129 CYS A O 1
ATOM 922 N N . GLY A 1 130 ? 11.590 -1.491 3.257 1.00 89.50 130 GLY A N 1
ATOM 923 C CA . GLY A 1 130 ? 12.662 -0.730 2.645 1.00 89.50 130 GLY A CA 1
ATOM 924 C C . GLY A 1 130 ? 12.819 -1.094 1.175 1.00 89.50 130 GLY A C 1
ATOM 925 O O . GLY A 1 130 ? 12.211 -2.031 0.655 1.00 89.50 130 GLY A O 1
ATOM 926 N N . SER A 1 131 ? 13.648 -0.320 0.491 1.00 82.62 131 SER A N 1
ATOM 927 C CA . SER A 1 131 ? 13.801 -0.431 -0.951 1.00 82.62 131 SER A CA 1
ATOM 928 C C . SER A 1 131 ? 14.931 -1.383 -1.306 1.00 82.62 131 SER A C 1
ATOM 930 O O . SER A 1 131 ? 16.106 -1.027 -1.206 1.00 82.62 131 SER A O 1
ATOM 932 N N . GLY A 1 132 ? 14.575 -2.553 -1.835 1.00 70.56 132 GLY A N 1
ATOM 933 C CA . GLY A 1 132 ? 15.532 -3.467 -2.465 1.00 70.56 132 GLY A CA 1
ATOM 934 C C . GLY A 1 132 ? 16.113 -2.939 -3.783 1.00 70.56 132 GLY A C 1
ATOM 935 O O . GLY A 1 132 ? 17.082 -3.501 -4.284 1.00 70.56 132 GLY A O 1
ATOM 936 N N . SER A 1 133 ? 15.525 -1.877 -4.348 1.00 71.38 133 SER A N 1
ATOM 937 C CA . SER A 1 133 ? 15.934 -1.253 -5.616 1.00 71.38 133 SER A CA 1
ATOM 938 C C . SER A 1 133 ? 15.860 0.283 -5.514 1.00 71.38 133 SER A C 1
ATOM 940 O O . SER A 1 133 ? 14.953 0.894 -6.084 1.00 71.38 133 SER A O 1
ATOM 942 N N . PRO A 1 134 ? 16.749 0.944 -4.739 1.00 72.56 134 PRO A N 1
ATOM 943 C CA . PRO A 1 134 ? 16.689 2.395 -4.494 1.00 72.56 134 PRO A CA 1
ATOM 944 C C . PRO A 1 134 ? 16.757 3.230 -5.779 1.00 72.56 134 PRO A C 1
ATOM 946 O O . PRO A 1 134 ? 16.265 4.357 -5.814 1.00 72.56 134 PRO A O 1
ATOM 949 N N . GLU A 1 135 ? 17.296 2.672 -6.865 1.00 79.25 135 GLU A N 1
ATOM 950 C CA . GLU A 1 135 ? 17.250 3.280 -8.191 1.00 79.25 135 GLU A CA 1
ATOM 951 C C . GLU A 1 135 ? 15.822 3.509 -8.714 1.00 79.25 135 GLU A C 1
ATOM 953 O O . GLU A 1 135 ? 15.633 4.364 -9.575 1.00 79.25 135 GLU A O 1
ATOM 958 N N . LEU A 1 136 ? 14.820 2.792 -8.187 1.00 78.62 136 LEU A N 1
ATOM 959 C CA . LEU A 1 136 ? 13.403 2.920 -8.537 1.00 78.62 136 LEU A CA 1
ATOM 960 C C . LEU A 1 136 ? 12.658 3.990 -7.711 1.00 78.62 136 LEU A C 1
ATOM 962 O O . LEU A 1 136 ? 11.432 4.058 -7.783 1.00 78.62 136 LEU A O 1
ATOM 966 N N . GLY A 1 137 ? 13.367 4.837 -6.954 1.00 78.56 137 GLY A N 1
ATOM 967 C CA . GLY A 1 137 ? 12.778 5.941 -6.179 1.00 78.56 137 GLY A CA 1
ATOM 968 C C . GLY A 1 137 ? 12.450 5.596 -4.723 1.00 78.56 137 GLY A C 1
ATOM 969 O O . GLY A 1 137 ? 11.759 6.369 -4.055 1.00 78.56 137 GLY A O 1
ATOM 970 N N . GLY A 1 138 ? 12.932 4.451 -4.237 1.00 77.94 138 GLY A N 1
ATOM 971 C CA . GLY A 1 138 ? 12.725 3.992 -2.868 1.00 77.94 138 GLY A CA 1
ATOM 972 C C . GLY A 1 138 ? 13.651 4.649 -1.832 1.00 77.94 138 GLY A C 1
ATOM 973 O O . GLY A 1 138 ? 14.695 5.211 -2.160 1.00 77.94 138 GLY A O 1
ATOM 974 N N . THR A 1 139 ? 13.273 4.568 -0.553 1.00 74.81 139 THR A N 1
ATOM 975 C CA . THR A 1 139 ? 13.916 5.277 0.578 1.00 74.81 139 THR A CA 1
ATOM 976 C C . THR A 1 139 ? 15.094 4.533 1.220 1.00 74.81 139 THR A C 1
ATOM 978 O O . THR A 1 139 ? 15.674 5.010 2.195 1.00 74.81 139 THR A O 1
ATOM 981 N N . GLY A 1 140 ? 15.464 3.364 0.689 1.00 82.25 140 GLY A N 1
ATOM 982 C CA . GLY A 1 140 ? 16.474 2.461 1.255 1.00 82.25 140 GLY A CA 1
ATOM 983 C C . GLY A 1 140 ? 15.953 1.690 2.469 1.00 82.25 140 GLY A C 1
ATOM 984 O O . GLY A 1 140 ? 15.790 0.478 2.389 1.00 82.25 140 GLY A O 1
ATOM 985 N N . GLU A 1 141 ? 15.626 2.393 3.550 1.00 88.88 141 GLU A N 1
ATOM 986 C CA . GLU A 1 141 ? 15.075 1.812 4.782 1.00 88.88 141 GLU A CA 1
ATOM 987 C C . GLU A 1 141 ? 13.533 1.859 4.810 1.00 88.88 141 GLU A C 1
ATOM 989 O O . GLU A 1 141 ? 12.947 2.749 4.174 1.00 88.88 141 GLU A O 1
ATOM 994 N N . PRO A 1 142 ? 12.870 0.950 5.559 1.00 93.56 142 PRO A N 1
ATOM 995 C CA . PRO A 1 142 ? 11.429 1.012 5.794 1.00 93.56 142 PRO A CA 1
ATOM 996 C C . PRO A 1 142 ? 11.012 2.333 6.444 1.00 93.56 142 PRO A C 1
ATOM 998 O O . PRO A 1 142 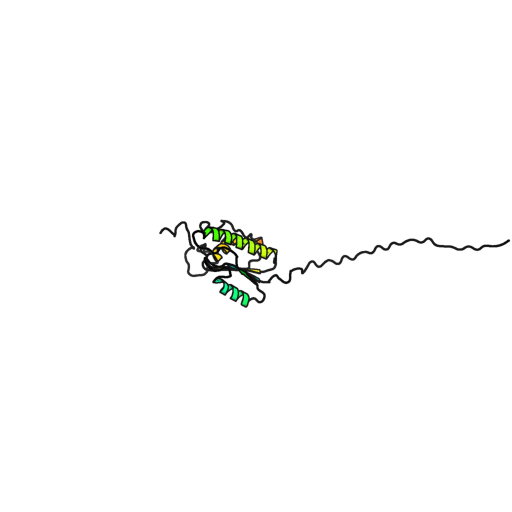? 11.659 2.815 7.377 1.00 93.56 142 PRO A O 1
ATOM 1001 N N . THR A 1 143 ? 9.888 2.891 6.003 1.00 95.69 143 THR A N 1
ATOM 1002 C CA . THR A 1 143 ? 9.302 4.109 6.583 1.00 95.69 143 THR A CA 1
ATOM 1003 C C . THR A 1 143 ? 8.222 3.804 7.619 1.00 95.69 143 THR A C 1
ATOM 1005 O O . THR A 1 143 ? 8.005 4.600 8.533 1.00 95.69 143 THR A O 1
ATOM 1008 N N . ILE A 1 144 ? 7.569 2.642 7.524 1.00 95.44 144 ILE A N 1
ATOM 1009 C CA . ILE A 1 144 ? 6.663 2.121 8.549 1.00 95.44 144 ILE A CA 1
ATOM 1010 C C . ILE A 1 144 ? 7.487 1.344 9.578 1.00 95.44 144 ILE A C 1
ATOM 1012 O O . ILE A 1 144 ? 8.162 0.366 9.261 1.00 95.44 144 ILE A O 1
ATOM 1016 N N . THR A 1 145 ? 7.413 1.759 10.841 1.00 94.75 145 THR A N 1
ATOM 1017 C CA . THR A 1 145 ? 8.067 1.039 11.943 1.00 94.75 145 THR A CA 1
ATOM 1018 C C . THR A 1 145 ? 7.317 -0.247 12.304 1.00 94.75 145 THR A C 1
ATOM 1020 O O . THR A 1 145 ? 6.125 -0.383 12.033 1.00 94.75 145 THR A O 1
ATOM 1023 N N . LEU A 1 146 ? 7.980 -1.178 13.001 1.00 92.56 146 LEU A N 1
ATOM 1024 C CA . LEU A 1 146 ? 7.342 -2.417 13.477 1.00 92.56 146 LEU A CA 1
ATOM 1025 C C . LEU A 1 146 ? 6.114 -2.163 14.367 1.00 92.56 146 LEU A C 1
ATOM 1027 O O . LEU A 1 146 ? 5.159 -2.930 14.316 1.00 92.56 146 LEU A O 1
ATOM 1031 N N . GLU A 1 147 ? 6.126 -1.094 15.166 1.00 92.00 147 GLU A N 1
ATOM 1032 C CA . GLU A 1 147 ? 4.987 -0.707 16.006 1.00 92.00 147 GLU A CA 1
ATOM 1033 C C . GLU A 1 147 ? 3.804 -0.236 15.152 1.00 92.00 147 GLU A C 1
ATOM 1035 O O . GLU A 1 147 ? 2.678 -0.685 15.342 1.00 92.00 147 GLU A O 1
ATOM 1040 N N . GLN A 1 148 ? 4.066 0.611 14.156 1.00 91.44 148 GLN A N 1
ATOM 1041 C CA . GLN A 1 148 ? 3.043 1.112 13.234 1.00 91.44 148 GLN A CA 1
ATOM 1042 C C . GLN A 1 148 ? 2.495 0.008 12.318 1.00 91.44 148 GLN A C 1
ATOM 1044 O O . GLN A 1 148 ? 1.320 0.021 11.963 1.00 91.44 148 GLN A O 1
ATOM 1049 N N . GLY A 1 149 ? 3.332 -0.966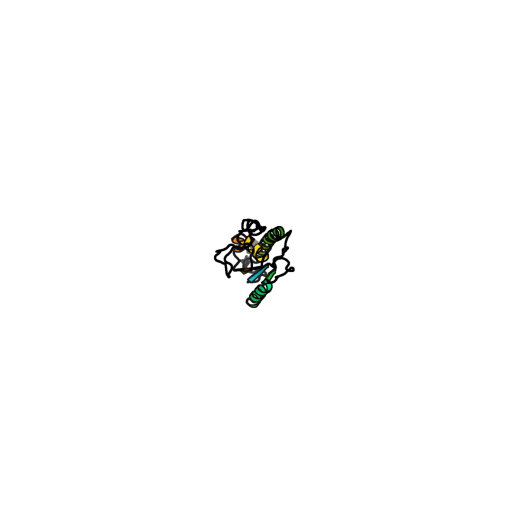 11.958 1.00 93.19 149 GLY A N 1
ATOM 1050 C CA . GLY A 1 149 ? 2.953 -2.126 11.157 1.00 93.19 149 GLY A CA 1
ATOM 1051 C C . GLY A 1 149 ? 2.312 -3.268 11.952 1.00 93.19 149 GLY A C 1
ATOM 1052 O O . GLY A 1 149 ? 1.857 -4.230 11.339 1.00 93.19 149 GLY A O 1
ATOM 1053 N N . ALA A 1 150 ? 2.236 -3.188 13.287 1.00 96.06 150 ALA A N 1
ATOM 1054 C CA . ALA A 1 150 ? 1.791 -4.299 14.139 1.00 96.06 150 ALA A CA 1
ATOM 1055 C C . ALA A 1 150 ? 0.352 -4.765 13.851 1.00 96.06 150 ALA A C 1
ATOM 1057 O O . ALA A 1 150 ? 0.006 -5.921 14.094 1.00 96.06 150 ALA A O 1
ATOM 1058 N N . ASN A 1 151 ? -0.475 -3.876 13.299 1.00 95.75 151 ASN A N 1
ATOM 1059 C CA . ASN A 1 151 ? -1.867 -4.153 12.956 1.00 95.75 151 ASN A CA 1
ATOM 1060 C C . ASN A 1 151 ? -2.046 -4.733 11.543 1.00 95.75 151 ASN A C 1
ATOM 1062 O O . ASN A 1 151 ? -3.165 -5.091 11.167 1.00 95.75 151 ASN A O 1
ATOM 1066 N N . ILE A 1 152 ? -0.978 -4.815 10.744 1.00 98.31 152 ILE A N 1
ATOM 1067 C CA . ILE A 1 152 ? -1.021 -5.333 9.376 1.00 98.31 152 ILE A CA 1
ATOM 1068 C C . ILE A 1 152 ? -1.028 -6.860 9.424 1.00 98.31 152 ILE A C 1
ATOM 1070 O O . ILE A 1 152 ? -0.026 -7.495 9.742 1.00 98.31 152 ILE A O 1
ATOM 1074 N N . ALA A 1 153 ? -2.167 -7.460 9.080 1.00 98.06 153 ALA A N 1
ATOM 1075 C CA . ALA A 1 153 ? -2.316 -8.914 9.058 1.00 98.06 153 ALA A CA 1
ATOM 1076 C C . ALA A 1 153 ? -1.967 -9.534 7.701 1.00 98.06 153 ALA A C 1
ATOM 1078 O O . ALA A 1 153 ? -1.626 -10.714 7.637 1.00 98.06 153 ALA A O 1
ATOM 1079 N N . ALA A 1 154 ? -2.089 -8.770 6.613 1.00 98.38 154 ALA A N 1
ATOM 1080 C CA . ALA A 1 154 ? -1.799 -9.262 5.274 1.00 98.38 154 ALA A CA 1
ATOM 1081 C C . ALA A 1 154 ? -1.369 -8.141 4.325 1.00 98.38 154 ALA A C 1
ATOM 1083 O O . ALA A 1 154 ? -1.878 -7.020 4.379 1.00 98.38 154 ALA A O 1
ATOM 1084 N N . VAL A 1 155 ? -0.479 -8.498 3.402 1.00 98.56 155 VAL A N 1
ATOM 1085 C CA . VAL A 1 155 ? -0.067 -7.670 2.269 1.00 98.56 155 VAL A CA 1
ATOM 1086 C C . VAL A 1 155 ? -0.235 -8.510 1.009 1.00 98.56 155 VAL A C 1
ATOM 1088 O O . VAL A 1 155 ? 0.298 -9.616 0.929 1.00 98.56 155 VAL A O 1
ATOM 1091 N N . VAL A 1 156 ? -1.001 -8.017 0.037 1.00 98.38 156 VAL A N 1
ATOM 1092 C CA . VAL A 1 156 ? -1.225 -8.705 -1.240 1.00 98.38 156 VAL A CA 1
ATOM 1093 C C . VAL A 1 156 ? -0.815 -7.791 -2.376 1.00 98.38 156 VAL A C 1
ATOM 1095 O O . VAL A 1 156 ? -1.441 -6.765 -2.622 1.00 98.38 156 VAL A O 1
ATOM 1098 N N . VAL A 1 157 ? 0.229 -8.178 -3.096 1.00 98.31 157 VAL A N 1
ATOM 1099 C CA . VAL A 1 157 ? 0.749 -7.376 -4.199 1.00 98.31 157 VAL A CA 1
ATOM 1100 C C . VAL A 1 157 ? 0.840 -8.160 -5.496 1.00 98.31 157 VAL A C 1
ATOM 1102 O O . VAL A 1 157 ? 1.095 -9.364 -5.502 1.00 98.31 157 VAL A O 1
ATOM 1105 N N . TYR A 1 158 ? 0.659 -7.457 -6.609 1.00 97.88 158 TYR A N 1
ATOM 1106 C CA . TYR A 1 158 ? 0.799 -8.009 -7.950 1.00 97.88 158 TYR A CA 1
ATOM 1107 C C . TYR A 1 158 ? 1.730 -7.147 -8.798 1.00 97.88 158 TYR A C 1
ATOM 1109 O O . TYR A 1 158 ? 1.537 -5.938 -8.913 1.00 97.88 158 TYR A O 1
ATOM 1117 N N . GLY A 1 159 ? 2.697 -7.792 -9.456 1.00 95.62 159 GLY A N 1
ATOM 1118 C CA . GLY A 1 159 ? 3.544 -7.145 -10.459 1.00 95.62 159 GLY A CA 1
ATOM 1119 C C . GLY A 1 159 ? 4.476 -6.071 -9.901 1.00 95.62 159 GLY A C 1
ATOM 1120 O O . GLY A 1 159 ? 4.678 -5.069 -10.577 1.00 95.62 159 GLY A O 1
ATOM 1121 N N . ASP A 1 160 ? 5.005 -6.267 -8.692 1.00 95.19 160 ASP A N 1
ATOM 1122 C CA . ASP A 1 160 ? 5.978 -5.364 -8.074 1.00 95.19 160 ASP A CA 1
ATOM 1123 C C . ASP A 1 160 ? 7.257 -5.212 -8.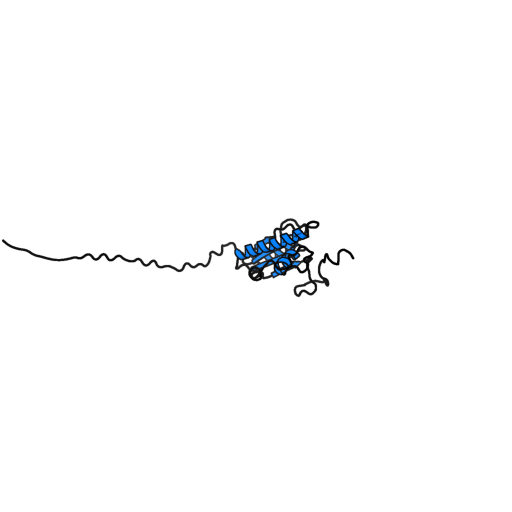933 1.00 95.19 160 ASP A C 1
ATOM 1125 O O . ASP A 1 160 ? 7.977 -6.199 -9.126 1.00 95.19 160 ASP A O 1
ATOM 1129 N N . PRO A 1 161 ? 7.568 -4.003 -9.441 1.00 92.62 161 PRO A N 1
ATOM 1130 C CA . PRO A 1 161 ? 8.835 -3.704 -10.103 1.00 92.62 161 PRO A CA 1
ATOM 1131 C C . PRO A 1 161 ? 10.063 -3.916 -9.210 1.00 92.62 161 PRO A C 1
ATOM 1133 O O . PRO A 1 161 ? 11.103 -4.287 -9.742 1.00 92.62 161 PRO A O 1
ATOM 1136 N N . GLY A 1 162 ? 9.941 -3.736 -7.888 1.00 90.12 162 GLY A N 1
ATOM 1137 C CA . GLY A 1 162 ? 11.008 -3.933 -6.898 1.00 90.12 162 GLY A CA 1
ATOM 1138 C C . GLY A 1 162 ? 11.220 -5.392 -6.477 1.00 90.12 162 GLY A C 1
ATOM 1139 O O . GLY A 1 162 ? 12.027 -5.674 -5.591 1.00 90.12 162 GLY A O 1
ATOM 1140 N N . ARG A 1 163 ? 10.517 -6.337 -7.118 1.00 91.12 163 ARG A N 1
ATOM 1141 C CA . ARG A 1 163 ? 10.557 -7.766 -6.798 1.00 91.12 163 ARG A CA 1
ATOM 1142 C C . ARG A 1 163 ? 11.994 -8.285 -6.690 1.00 91.12 163 ARG A C 1
ATOM 1144 O O . ARG A 1 163 ? 12.749 -8.241 -7.659 1.00 91.12 163 ARG A O 1
ATOM 1151 N N . VAL A 1 164 ? 12.302 -8.986 -5.602 1.00 88.62 164 VAL A N 1
ATOM 1152 C CA . VAL A 1 164 ? 13.546 -9.758 -5.457 1.00 88.62 164 VAL A CA 1
ATOM 1153 C C . VAL A 1 164 ? 13.280 -11.255 -5.658 1.00 88.62 164 VAL A C 1
ATOM 1155 O O . VAL A 1 164 ? 12.329 -11.830 -5.116 1.00 88.62 164 VAL A O 1
ATOM 1158 N N . ASN A 1 165 ? 14.093 -11.916 -6.489 1.00 90.00 165 ASN A N 1
ATOM 1159 C CA . ASN A 1 165 ? 13.992 -13.360 -6.699 1.00 90.00 165 ASN A CA 1
ATOM 1160 C C . ASN A 1 165 ? 14.331 -14.147 -5.422 1.00 90.00 165 ASN A C 1
ATOM 1162 O O . ASN A 1 165 ? 15.278 -13.818 -4.718 1.00 90.00 165 ASN A O 1
ATOM 1166 N N . GLY A 1 166 ? 13.608 -15.240 -5.177 1.00 89.81 166 GLY A N 1
ATOM 1167 C CA . GLY A 1 166 ? 13.865 -16.131 -4.040 1.00 89.81 166 GLY A CA 1
ATOM 1168 C C . GLY A 1 166 ? 13.207 -15.721 -2.721 1.00 89.81 166 GLY A C 1
ATOM 1169 O O . GLY A 1 166 ? 13.227 -16.522 -1.791 1.00 89.81 166 GLY A O 1
ATOM 1170 N N . GLU A 1 167 ? 12.566 -14.549 -2.648 1.00 90.94 167 GLU A N 1
ATOM 1171 C CA . GLU A 1 167 ? 11.794 -14.167 -1.459 1.00 90.94 167 GLU A CA 1
ATOM 1172 C C . GLU A 1 167 ? 10.700 -15.183 -1.130 1.00 90.94 167 GLU A C 1
ATOM 1174 O O . GLU A 1 167 ? 9.997 -15.678 -2.014 1.00 90.94 167 GLU A O 1
ATOM 1179 N N . SER A 1 168 ? 10.554 -15.486 0.160 1.00 94.81 168 SER A N 1
ATOM 1180 C CA . SER A 1 168 ? 9.696 -16.577 0.648 1.00 94.81 168 SER A CA 1
ATOM 1181 C C . SER A 1 168 ? 8.200 -16.372 0.374 1.00 94.81 168 SER A C 1
ATOM 1183 O O . SER A 1 168 ? 7.452 -17.344 0.292 1.00 94.81 168 SER A O 1
ATOM 1185 N N . TRP A 1 169 ? 7.770 -15.121 0.192 1.00 93.06 169 TRP A N 1
ATOM 1186 C CA . TRP A 1 169 ? 6.394 -14.740 -0.147 1.00 93.06 169 TRP A CA 1
ATOM 1187 C C . TRP A 1 169 ? 6.123 -14.709 -1.655 1.00 93.06 169 TRP A C 1
ATOM 1189 O O . TRP A 1 169 ? 5.007 -14.412 -2.084 1.00 93.06 169 TRP A O 1
ATOM 1199 N N . ASN A 1 170 ? 7.123 -15.010 -2.482 1.00 94.38 170 ASN A N 1
ATOM 1200 C CA . ASN A 1 170 ? 6.954 -15.027 -3.924 1.00 94.38 170 ASN A CA 1
ATOM 1201 C C . ASN A 1 170 ? 6.038 -16.167 -4.369 1.00 94.38 170 ASN A C 1
ATOM 1203 O O . ASN A 1 170 ? 6.296 -17.339 -4.100 1.00 94.38 170 ASN A O 1
ATOM 1207 N N . LEU A 1 171 ? 5.025 -15.821 -5.160 1.00 95.94 171 LEU A N 1
ATOM 1208 C CA . LEU A 1 171 ? 4.152 -16.775 -5.828 1.00 95.94 171 LEU A CA 1
ATOM 1209 C C . LEU A 1 171 ? 4.052 -16.434 -7.316 1.00 95.94 171 LEU A C 1
ATOM 1211 O O . LEU A 1 171 ? 3.810 -15.287 -7.685 1.00 95.94 171 LEU A O 1
ATOM 1215 N N . GLY A 1 172 ? 4.218 -17.439 -8.176 1.00 94.31 172 GLY A N 1
ATOM 1216 C CA . GLY A 1 172 ? 4.099 -17.298 -9.626 1.00 94.31 172 GLY A CA 1
ATOM 1217 C C . GLY A 1 172 ? 5.208 -18.020 -10.385 1.00 94.31 172 GLY A C 1
ATOM 1218 O O . GLY A 1 172 ? 5.964 -18.806 -9.822 1.00 94.31 172 GLY A O 1
ATOM 1219 N N . THR A 1 173 ? 5.297 -17.753 -11.686 1.00 95.62 173 THR A N 1
ATOM 1220 C CA . THR A 1 173 ? 6.261 -18.396 -12.598 1.00 95.62 173 THR A CA 1
ATOM 1221 C C . THR A 1 173 ? 7.513 -17.554 -12.857 1.00 95.62 173 THR A C 1
ATOM 1223 O O . THR A 1 173 ? 8.380 -17.974 -13.619 1.00 95.62 173 THR A O 1
ATOM 1226 N N . ALA A 1 174 ? 7.612 -16.355 -12.275 1.00 92.50 174 ALA A N 1
ATOM 1227 C CA . ALA A 1 174 ? 8.753 -15.464 -12.462 1.00 92.50 174 ALA A CA 1
ATOM 1228 C C . ALA A 1 174 ? 9.993 -15.994 -11.726 1.00 92.50 174 ALA A C 1
ATOM 1230 O O . ALA A 1 174 ? 10.007 -16.092 -10.500 1.00 92.50 174 ALA A O 1
ATOM 1231 N N . THR A 1 175 ? 11.057 -16.282 -12.473 1.00 92.38 175 THR A N 1
ATOM 1232 C CA . THR A 1 175 ? 12.324 -16.820 -11.940 1.00 92.38 175 THR A CA 1
ATOM 1233 C C . THR A 1 175 ? 13.427 -15.767 -11.800 1.00 92.38 175 THR A C 1
ATOM 1235 O O . THR A 1 175 ? 14.565 -16.113 -11.492 1.00 92.38 175 THR A O 1
ATOM 1238 N N . LYS A 1 176 ? 13.121 -14.498 -12.089 1.00 91.12 176 LYS A N 1
ATOM 1239 C CA . LYS A 1 176 ? 14.040 -13.355 -12.010 1.00 91.12 176 LYS A CA 1
ATOM 1240 C C . LYS A 1 176 ? 13.488 -12.288 -11.058 1.00 91.12 176 LYS A C 1
ATOM 1242 O O . LYS A 1 176 ? 12.304 -12.328 -10.697 1.00 91.12 176 LYS A O 1
ATOM 1247 N N . SER A 1 177 ? 14.367 -11.376 -10.647 1.00 90.19 177 SER A N 1
ATOM 1248 C CA . SER A 1 177 ? 13.989 -10.129 -9.977 1.00 90.19 177 SER A CA 1
ATOM 1249 C C . SER A 1 177 ? 13.255 -9.203 -10.954 1.00 90.19 177 SER A C 1
ATOM 1251 O O . SER A 1 177 ? 13.201 -9.482 -12.155 1.00 90.19 177 SER A O 1
ATOM 1253 N N . GLY A 1 178 ? 12.634 -8.157 -10.415 1.00 86.31 178 GLY A N 1
ATOM 1254 C CA . GLY A 1 178 ? 11.982 -7.102 -11.172 1.00 86.31 178 GLY A CA 1
ATOM 1255 C C . GLY A 1 178 ? 12.982 -6.183 -11.874 1.00 86.31 178 GLY A C 1
ATOM 1256 O O . GLY A 1 178 ? 14.095 -6.587 -12.203 1.00 86.31 178 GLY A O 1
ATOM 1257 N N . VAL A 1 179 ? 12.557 -4.957 -12.156 1.00 83.00 179 VAL A N 1
ATOM 1258 C CA . VAL A 1 179 ? 13.329 -4.015 -12.972 1.00 83.00 179 VAL A CA 1
ATOM 1259 C C . VAL A 1 179 ? 14.561 -3.557 -12.196 1.00 83.00 179 VAL A C 1
ATOM 1261 O O . VAL A 1 179 ? 14.425 -3.072 -11.079 1.00 83.00 179 VAL A O 1
ATOM 1264 N N . SER A 1 180 ? 15.748 -3.623 -12.805 1.00 64.31 180 SER A N 1
ATOM 1265 C CA . SER A 1 180 ? 16.894 -2.832 -12.350 1.00 64.31 180 SER A CA 1
ATOM 1266 C C . SER A 1 180 ? 17.273 -1.801 -13.404 1.00 64.31 180 SER A C 1
ATOM 1268 O O . SER A 1 180 ? 17.645 -2.148 -14.529 1.00 64.31 180 SER A O 1
ATOM 1270 N N . PHE A 1 181 ? 17.257 -0.519 -13.027 1.00 61.22 181 PHE A N 1
ATOM 1271 C CA . PHE A 1 181 ? 17.763 0.552 -13.895 1.00 61.22 181 PHE A CA 1
ATOM 1272 C C . PHE A 1 181 ? 19.292 0.536 -14.035 1.00 61.22 181 PHE A C 1
ATOM 1274 O O . PHE A 1 181 ? 19.839 1.336 -14.792 1.00 61.22 181 PHE A O 1
ATOM 1281 N N . THR A 1 182 ? 19.996 -0.362 -13.334 1.00 50.69 182 THR A N 1
ATOM 1282 C CA . THR A 1 182 ? 21.459 -0.453 -13.413 1.00 50.69 182 THR A CA 1
ATOM 1283 C C . THR A 1 182 ? 21.962 -1.425 -14.477 1.00 50.69 182 THR A C 1
ATOM 1285 O O . THR A 1 182 ? 23.068 -1.215 -14.965 1.00 50.69 182 THR A O 1
ATOM 1288 N N . ASN A 1 183 ? 21.177 -2.437 -14.880 1.00 40.38 183 ASN A N 1
ATOM 1289 C CA . ASN A 1 183 ? 21.676 -3.501 -15.765 1.00 40.38 183 ASN A CA 1
ATOM 1290 C C . ASN A 1 183 ? 20.734 -3.942 -16.904 1.00 40.38 183 ASN A C 1
ATOM 1292 O O . ASN A 1 183 ? 21.231 -4.530 -17.854 1.00 40.38 183 ASN A O 1
ATOM 1296 N N . ASP A 1 184 ? 19.428 -3.639 -16.879 1.00 46.19 184 ASP A N 1
ATOM 1297 C CA . ASP A 1 184 ? 18.475 -4.258 -17.829 1.00 46.19 184 ASP A CA 1
ATOM 1298 C C . ASP A 1 184 ? 17.857 -3.285 -18.860 1.00 46.19 184 ASP A C 1
ATOM 1300 O O . ASP A 1 184 ? 16.987 -3.675 -19.636 1.00 46.19 184 ASP A O 1
ATOM 1304 N N . MET A 1 185 ? 18.281 -2.012 -18.892 1.00 38.12 185 MET A N 1
ATOM 1305 C CA . MET A 1 185 ? 17.789 -1.015 -19.869 1.00 38.12 185 MET A CA 1
ATOM 1306 C C . MET A 1 185 ? 18.757 -0.721 -21.027 1.00 38.12 185 MET A C 1
ATOM 1308 O O . MET A 1 185 ? 18.425 0.081 -21.901 1.00 38.12 185 MET A O 1
ATOM 1312 N N . PHE A 1 186 ? 19.939 -1.349 -21.043 1.00 36.56 186 PHE A N 1
ATOM 1313 C CA . PHE A 1 186 ? 20.979 -1.108 -22.053 1.00 36.56 186 PHE A CA 1
ATOM 1314 C C . PHE A 1 186 ? 21.548 -2.371 -22.724 1.00 36.56 186 PHE A C 1
ATOM 1316 O O . PHE A 1 186 ? 22.488 -2.226 -23.505 1.00 36.56 186 PHE A O 1
ATOM 1323 N N . ASP A 1 187 ? 20.971 -3.554 -22.486 1.00 35.25 187 ASP A N 1
ATOM 1324 C CA . ASP A 1 187 ? 21.279 -4.787 -23.236 1.00 35.25 187 ASP A CA 1
ATOM 1325 C C . ASP A 1 187 ? 20.085 -5.243 -24.094 1.00 35.25 187 ASP A C 1
ATOM 1327 O O . ASP A 1 187 ? 18.954 -5.328 -23.559 1.00 35.25 187 ASP A O 1
#

Foldseek 3Di:
DDDDDDDDDDDDDDDDDDDDPDDDPPPPPPPLPPPQFQEEEEAEAAAPAPPDRHPCVVVVVVVCVVGPRYYYDYQDFDNHDPPCQLVRLQRSLVSLLVVLLVSCVSHVNHAYEYEAEESRLQSNCCQQANQLAVVRNGPRHHVQDCSSCVRYPYYHYYNYQRAQAPPPPDDDDDRHGHDHPPPDPPD

pLDDT: mean 84.38, std 19.82, range [35.25, 98.88]

InterPro domains:
  IPR000675 Cutinase/acetylxylan esterase [PF01083] (36-166)
  IPR000675 Cutinase/acetylxylan esterase [SM01110] (34-187)
  IPR029058 Alpha/Beta hydrolase fold [G3DSA:3.40.50.1820] (35-186)
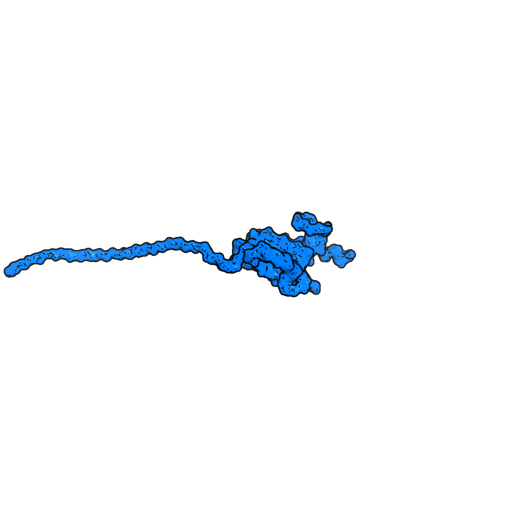  IPR029058 Alpha/Beta hydrolase fold [SSF53474] (36-175)

Sequence (187 aa):
MLTAPRLTAALALLMGSLAVASLTPLDVDKRQSATCAAVHLFVARGTTEPPGDGLIGSLAQLVLGANPGATKESIDYLATSDPIYLPSVTIGIEAVTEQVTSYVSACPNSTLVLMGYSQGAQIILDALCGSGSPELGGTGEPTITLEQGANIAAVVVYGDPGRVNGESWNLGTATKSGVSFTNDMFD

Organism: Aspergillus calidoustus (NCBI:txid454130)

Solvent-accessible surface area (backbone atoms only — not comparable to full-atom values): 10966 Å² total; per-residue (Å²): 131,91,81,87,88,88,87,86,88,81,86,83,78,85,79,83,81,82,82,80,79,80,77,71,82,76,76,90,70,81,80,73,60,102,75,66,35,65,34,37,34,42,25,21,24,23,59,71,44,67,94,48,34,39,81,52,32,62,57,53,50,52,53,41,72,75,34,88,69,41,47,71,50,48,53,73,52,72,32,40,54,80,97,47,30,39,64,22,32,40,50,25,23,52,32,45,39,52,54,50,46,52,46,40,70,77,30,76,83,29,37,30,34,43,36,16,23,28,59,16,15,30,20,52,45,24,20,62,71,12,24,88,41,45,88,64,28,40,77,48,54,47,70,41,48,72,78,66,45,66,43,55,78,48,77,52,69,41,71,35,45,56,38,63,59,88,47,90,85,70,82,81,86,76,86,58,51,42,72,46,90,86,70,67,82,84,114